Protein AF-A0A9P1GHU5-F1 (afdb_monomer_lite)

Organism: NCBI:txid2562237

Structure (mmCIF, N/CA/C/O backbone):
data_AF-A0A9P1GHU5-F1
#
_entry.id   AF-A0A9P1GHU5-F1
#
loop_
_atom_site.group_PDB
_atom_site.id
_atom_site.type_symbol
_atom_site.label_atom_id
_atom_site.label_alt_id
_atom_site.label_comp_id
_atom_site.label_asym_id
_atom_site.label_entity_id
_atom_site.label_seq_id
_atom_site.pdbx_PDB_ins_code
_atom_site.Cartn_x
_atom_site.Cartn_y
_atom_site.Cartn_z
_atom_site.occupancy
_atom_site.B_iso_or_equiv
_atom_site.auth_seq_id
_atom_site.auth_comp_id
_atom_site.auth_asym_id
_atom_site.auth_atom_id
_atom_site.pdbx_PDB_model_num
ATOM 1 N N . MET A 1 1 ? -3.043 45.703 17.732 1.00 41.97 1 MET A N 1
ATOM 2 C CA . MET A 1 1 ? -4.390 45.147 17.517 1.00 41.97 1 MET A CA 1
ATOM 3 C C . MET A 1 1 ? -4.655 45.305 16.029 1.00 41.97 1 MET A C 1
ATOM 5 O O . MET A 1 1 ? -4.744 46.439 15.593 1.00 41.97 1 MET A O 1
ATOM 9 N N . ASP A 1 2 ? -4.578 44.309 15.157 1.00 45.44 2 ASP A N 1
ATOM 10 C CA . ASP A 1 2 ? -4.531 42.863 15.334 1.00 45.44 2 ASP A CA 1
ATOM 11 C C . ASP A 1 2 ? -3.674 42.227 14.237 1.00 45.44 2 ASP A C 1
ATOM 13 O O . ASP A 1 2 ? -3.584 42.717 13.112 1.00 45.44 2 ASP A O 1
ATOM 17 N N . ALA A 1 3 ? -3.013 41.142 14.630 1.00 45.62 3 ALA A N 1
ATOM 18 C CA . ALA A 1 3 ? -2.401 40.171 13.745 1.00 45.62 3 ALA A CA 1
ATOM 19 C C . ALA A 1 3 ? -3.488 39.316 13.078 1.00 45.62 3 ALA A C 1
ATOM 21 O O . ALA A 1 3 ? -4.583 39.207 13.620 1.00 45.62 3 ALA A O 1
ATOM 22 N N . LEU A 1 4 ? -3.134 38.705 11.942 1.00 50.94 4 LEU A N 1
ATOM 23 C CA . LEU A 1 4 ? -3.521 37.378 11.423 1.00 50.94 4 LEU A CA 1
ATOM 24 C C . LEU A 1 4 ? -3.158 37.389 9.922 1.00 50.94 4 LEU A C 1
ATOM 26 O O . LEU A 1 4 ? -3.897 37.891 9.085 1.00 50.94 4 LEU A O 1
ATOM 30 N N . ASN A 1 5 ? -1.909 37.077 9.566 1.00 48.19 5 ASN A N 1
ATOM 31 C CA . ASN A 1 5 ? -1.506 35.732 9.133 1.00 48.19 5 ASN A CA 1
ATOM 32 C C . ASN A 1 5 ? -2.556 35.040 8.251 1.00 48.19 5 ASN A C 1
ATOM 34 O O . ASN A 1 5 ? -3.354 34.245 8.734 1.00 48.19 5 ASN A O 1
ATOM 38 N N . SER A 1 6 ? -2.486 35.285 6.944 1.00 44.31 6 SER A N 1
ATOM 39 C CA . SER A 1 6 ? -2.943 34.323 5.939 1.00 44.31 6 SER A CA 1
ATOM 40 C C . SER A 1 6 ? -1.712 33.860 5.174 1.00 44.31 6 SER A C 1
ATOM 42 O O . SER A 1 6 ? -1.294 34.455 4.186 1.00 44.31 6 SER A O 1
ATOM 44 N N . SER A 1 7 ? -1.068 32.840 5.742 1.00 43.88 7 SER A N 1
ATOM 45 C CA . SER A 1 7 ? -0.020 32.063 5.092 1.00 43.88 7 SER A CA 1
ATOM 46 C C . SER A 1 7 ? -0.691 31.227 4.008 1.00 43.88 7 SER A C 1
ATOM 48 O O . SER A 1 7 ? -1.096 30.087 4.219 1.00 43.88 7 SER A O 1
ATOM 50 N N . GLU A 1 8 ? -0.874 31.851 2.852 1.00 43.91 8 GLU A N 1
ATOM 51 C CA . GLU A 1 8 ? -1.219 31.190 1.605 1.00 43.91 8 GLU A CA 1
ATOM 52 C C . GLU A 1 8 ? 0.058 30.496 1.102 1.00 43.91 8 GLU A C 1
ATOM 54 O O . GLU A 1 8 ? 0.765 30.977 0.220 1.00 43.91 8 GLU A O 1
ATOM 59 N N . MET A 1 9 ? 0.424 29.383 1.755 1.00 38.22 9 MET A N 1
ATOM 60 C CA . MET A 1 9 ? 1.384 28.439 1.191 1.00 38.22 9 MET A CA 1
ATOM 61 C C . MET A 1 9 ? 0.715 27.768 -0.002 1.00 38.22 9 MET A C 1
ATOM 63 O O . MET A 1 9 ? 0.053 26.736 0.116 1.00 38.22 9 MET A O 1
ATOM 67 N N . LEU A 1 10 ? 0.895 28.406 -1.153 1.00 39.47 10 LEU A N 1
ATOM 68 C CA . LEU A 1 10 ? 0.790 27.797 -2.463 1.00 39.47 10 LEU A CA 1
ATOM 69 C C . LEU A 1 10 ? 1.628 26.513 -2.454 1.00 39.47 10 LEU A C 1
ATOM 71 O O . LEU A 1 10 ? 2.855 26.540 -2.527 1.00 39.47 10 LEU A O 1
ATOM 75 N N . LEU A 1 11 ? 0.937 25.381 -2.336 1.00 37.31 11 LEU A N 1
ATOM 76 C CA . LEU A 1 11 ? 1.410 24.093 -2.819 1.00 37.31 11 LEU A CA 1
ATOM 77 C C . LEU A 1 11 ? 1.584 24.240 -4.331 1.00 37.31 11 LEU A C 1
ATOM 79 O O . LEU A 1 11 ? 0.678 23.933 -5.104 1.00 37.31 11 LEU A O 1
ATOM 83 N N . GLU A 1 12 ? 2.736 24.769 -4.743 1.00 36.97 12 GLU A N 1
ATOM 84 C CA . GLU A 1 12 ? 3.211 24.643 -6.110 1.00 36.97 12 GLU A CA 1
ATOM 85 C C . GLU A 1 12 ? 3.313 23.151 -6.413 1.00 36.97 12 GLU A C 1
ATOM 87 O O . GLU A 1 12 ? 4.182 22.413 -5.949 1.00 36.97 12 GLU A O 1
ATOM 92 N N . SER A 1 13 ? 2.303 22.719 -7.152 1.00 38.66 13 SER A N 1
ATOM 93 C CA . SER A 1 13 ? 2.167 21.461 -7.853 1.00 38.66 13 SER A CA 1
ATOM 94 C C . SER A 1 13 ? 3.508 20.994 -8.418 1.00 38.66 13 SER A C 1
ATOM 96 O O . SER A 1 13 ? 4.012 21.540 -9.397 1.00 38.66 13 SER A O 1
ATOM 98 N N . LEU A 1 14 ? 4.044 19.936 -7.809 1.00 34.22 14 LEU A N 1
ATOM 99 C CA . LEU A 1 14 ? 5.103 19.092 -8.350 1.00 34.22 14 LEU A CA 1
ATOM 100 C C . LEU A 1 14 ? 4.647 18.511 -9.698 1.00 34.22 14 LEU A C 1
ATOM 102 O O . LEU A 1 14 ? 4.031 17.449 -9.762 1.00 34.22 14 LEU A O 1
ATOM 106 N N . GLN A 1 15 ? 4.953 19.211 -10.788 1.00 45.09 15 GLN A N 1
ATOM 107 C CA . GLN A 1 15 ? 5.063 18.607 -12.110 1.00 45.09 15 GLN A CA 1
ATOM 108 C C . GLN A 1 15 ? 6.489 18.094 -12.276 1.00 45.09 15 GLN A C 1
ATOM 110 O O . GLN A 1 15 ? 7.407 18.849 -12.586 1.00 45.09 15 GLN A O 1
ATOM 115 N N . VAL A 1 16 ? 6.663 16.788 -12.089 1.00 34.38 16 VAL A N 1
ATOM 116 C CA . VAL A 1 16 ? 7.840 16.065 -12.572 1.00 34.38 16 VAL A CA 1
ATOM 117 C C . VAL A 1 16 ? 7.336 14.848 -13.338 1.00 34.38 16 VAL A C 1
ATOM 119 O O . VAL A 1 16 ? 6.893 13.864 -12.752 1.00 34.38 16 VAL A O 1
ATOM 122 N N . HIS A 1 17 ? 7.367 14.949 -14.668 1.00 40.41 17 HIS A N 1
ATOM 123 C CA . HIS A 1 17 ? 7.190 13.825 -15.580 1.00 40.41 17 HIS A CA 1
ATOM 124 C C . HIS A 1 17 ? 8.473 12.998 -15.604 1.00 40.41 17 HIS A C 1
ATOM 126 O O . HIS A 1 17 ? 9.364 13.230 -16.415 1.00 40.41 17 HIS A O 1
ATOM 132 N N . HIS A 1 18 ? 8.537 12.023 -14.714 1.00 36.25 18 HIS A N 1
ATOM 133 C CA . HIS A 1 18 ? 9.430 10.882 -14.805 1.00 36.25 18 HIS A CA 1
ATOM 134 C C . HIS A 1 18 ? 8.675 9.706 -14.189 1.00 36.25 18 HIS A C 1
ATOM 136 O O . HIS A 1 18 ? 8.103 9.863 -13.109 1.00 36.25 18 HIS A O 1
ATOM 142 N N . ASP A 1 19 ? 8.661 8.558 -14.870 1.00 39.12 19 ASP A N 1
ATOM 143 C CA . ASP A 1 19 ? 8.146 7.278 -14.362 1.00 39.12 19 ASP A CA 1
ATOM 144 C C . ASP A 1 19 ? 9.034 6.783 -13.208 1.00 39.12 19 ASP A C 1
ATOM 146 O O . ASP A 1 19 ? 9.771 5.802 -13.291 1.00 39.12 19 ASP A O 1
ATOM 150 N N . HIS A 1 20 ? 9.032 7.544 -12.119 1.00 33.75 20 HIS A N 1
ATOM 151 C CA . HIS A 1 20 ? 9.719 7.222 -10.894 1.00 33.75 20 HIS A CA 1
ATOM 152 C C . HIS A 1 20 ? 8.883 6.188 -10.158 1.00 33.75 20 HIS A C 1
ATOM 154 O O . HIS A 1 20 ? 7.755 6.454 -9.743 1.00 33.75 20 HIS A O 1
ATOM 160 N N . VAL A 1 21 ? 9.476 5.014 -9.965 1.00 40.59 21 VAL A N 1
ATOM 161 C CA . VAL A 1 21 ? 9.039 4.038 -8.972 1.00 40.59 21 VAL A CA 1
ATOM 162 C C . VAL A 1 21 ? 8.853 4.781 -7.648 1.00 40.59 21 VAL A C 1
ATOM 164 O O . VAL A 1 21 ? 9.822 5.194 -7.008 1.00 40.59 21 VAL A O 1
ATOM 167 N N . ILE A 1 22 ? 7.599 5.000 -7.244 1.00 39.91 22 ILE A N 1
ATOM 168 C CA . ILE A 1 22 ? 7.284 5.539 -5.924 1.00 39.91 22 ILE A CA 1
ATOM 169 C C . ILE A 1 22 ? 7.581 4.412 -4.940 1.00 39.91 22 ILE A C 1
ATOM 171 O O . ILE A 1 22 ? 6.750 3.540 -4.688 1.00 39.91 22 ILE A O 1
ATOM 175 N N . VAL A 1 23 ? 8.795 4.413 -4.392 1.00 50.47 23 VAL A N 1
ATOM 176 C CA . VAL A 1 23 ? 9.120 3.581 -3.238 1.00 50.47 23 VAL A CA 1
ATOM 177 C C . VAL A 1 23 ? 8.301 4.129 -2.076 1.00 50.47 23 VAL A C 1
ATOM 179 O O . VAL A 1 23 ? 8.615 5.178 -1.512 1.00 50.47 23 VAL A O 1
ATOM 182 N N . VAL A 1 24 ? 7.210 3.443 -1.746 1.00 54.22 24 VAL A N 1
ATOM 183 C CA . VAL A 1 24 ? 6.368 3.783 -0.599 1.00 54.22 24 VAL A CA 1
ATOM 184 C C . VAL A 1 24 ? 7.187 3.537 0.671 1.00 54.22 24 VAL A C 1
ATOM 186 O O . VAL A 1 24 ? 7.272 2.421 1.169 1.00 54.22 24 VAL A O 1
ATOM 189 N N . THR A 1 25 ? 7.840 4.579 1.183 1.00 66.69 25 THR A N 1
ATOM 190 C CA . THR A 1 25 ? 8.601 4.529 2.444 1.00 66.69 25 THR A CA 1
ATOM 191 C C . THR A 1 25 ? 7.715 4.748 3.671 1.00 66.69 25 THR A C 1
ATOM 193 O O . THR A 1 25 ? 8.141 4.503 4.801 1.00 66.69 25 THR A O 1
ATOM 196 N N . ASP A 1 26 ? 6.470 5.188 3.474 1.00 83.94 26 ASP A N 1
ATOM 197 C CA . ASP A 1 26 ? 5.523 5.425 4.558 1.00 83.94 26 ASP A CA 1
ATOM 198 C C . ASP A 1 26 ? 4.978 4.100 5.125 1.00 83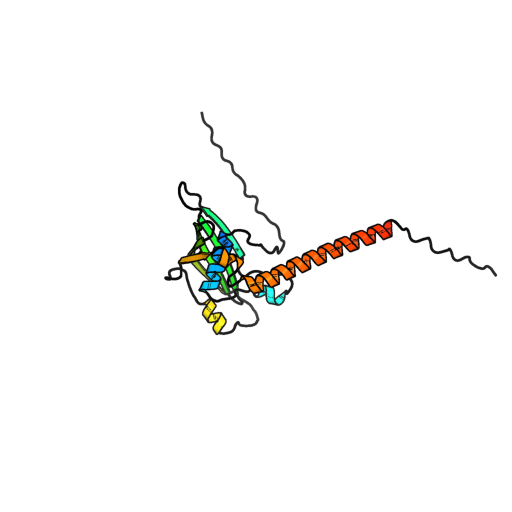.94 26 ASP A C 1
ATOM 200 O O . ASP A 1 26 ? 4.380 3.283 4.420 1.00 83.94 26 ASP A O 1
ATOM 204 N N . ARG A 1 27 ? 5.175 3.886 6.434 1.00 88.69 27 ARG A N 1
ATOM 205 C CA . ARG A 1 27 ? 4.799 2.637 7.120 1.00 88.69 27 ARG A CA 1
ATOM 206 C C . ARG A 1 27 ? 3.288 2.397 7.141 1.00 88.69 27 ARG A C 1
ATOM 208 O O . ARG A 1 27 ? 2.880 1.239 7.123 1.00 88.69 27 ARG A O 1
ATOM 215 N N . HIS A 1 28 ? 2.466 3.450 7.155 1.00 91.06 28 HIS A N 1
ATOM 216 C CA . HIS A 1 28 ? 1.009 3.301 7.136 1.00 91.06 28 HIS A CA 1
ATOM 217 C C . HIS A 1 28 ? 0.549 2.819 5.761 1.00 91.06 28 HIS A C 1
ATOM 219 O O . HIS A 1 28 ? -0.277 1.911 5.667 1.00 91.06 28 HIS A O 1
ATOM 225 N N . ALA A 1 29 ? 1.124 3.381 4.695 1.00 90.69 29 ALA A N 1
ATOM 226 C CA . ALA A 1 29 ? 0.837 2.950 3.333 1.00 90.69 29 ALA A CA 1
ATOM 227 C C . ALA A 1 29 ? 1.282 1.507 3.073 1.00 90.69 29 ALA A C 1
ATOM 229 O O . ALA A 1 29 ? 0.502 0.731 2.524 1.00 90.69 29 ALA A O 1
ATOM 230 N N . LEU A 1 30 ? 2.461 1.111 3.559 1.00 89.25 30 LEU A N 1
ATOM 231 C CA . LEU A 1 30 ? 2.906 -0.283 3.494 1.00 89.25 30 LEU A CA 1
ATOM 232 C C . LEU A 1 30 ? 1.991 -1.235 4.281 1.00 89.25 30 LEU A C 1
ATOM 234 O O . LEU A 1 30 ? 1.683 -2.324 3.801 1.00 89.25 30 LEU A O 1
ATOM 238 N N . ALA A 1 31 ? 1.514 -0.831 5.463 1.00 91.94 31 ALA A N 1
ATOM 239 C CA . ALA A 1 31 ? 0.576 -1.633 6.246 1.00 91.94 31 ALA A CA 1
ATOM 240 C C . ALA A 1 31 ? -0.767 -1.823 5.522 1.00 91.94 31 ALA A C 1
ATOM 242 O O . ALA A 1 31 ? -1.275 -2.942 5.459 1.00 91.94 31 ALA A O 1
ATOM 243 N N . ALA A 1 32 ? -1.333 -0.751 4.956 1.00 93.50 32 ALA A N 1
ATOM 244 C CA . ALA A 1 32 ? -2.573 -0.819 4.181 1.00 93.50 32 ALA A CA 1
ATOM 245 C C . ALA A 1 32 ? -2.434 -1.708 2.941 1.00 93.50 32 ALA A C 1
ATOM 247 O 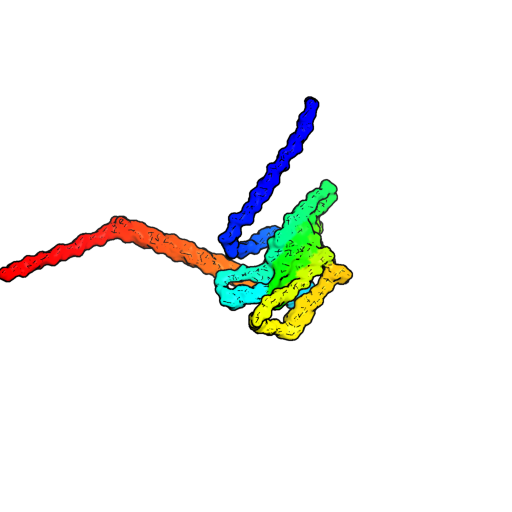O . ALA A 1 32 ? -3.325 -2.498 2.631 1.00 93.50 32 ALA A O 1
ATOM 248 N N .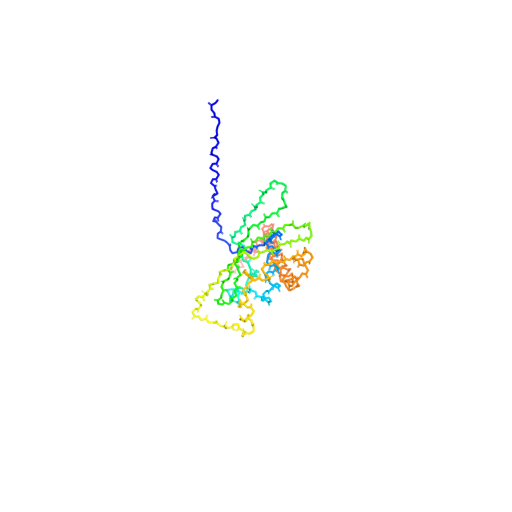 HIS A 1 33 ? -1.297 -1.593 2.261 1.00 89.69 33 HIS A N 1
ATOM 249 C CA . HIS A 1 33 ? -0.968 -2.375 1.079 1.00 89.69 33 HIS A CA 1
ATOM 250 C C . HIS A 1 33 ? -0.873 -3.876 1.396 1.00 89.69 33 HIS A C 1
ATOM 252 O O . HIS A 1 33 ? -1.629 -4.670 0.835 1.00 89.69 33 HIS A O 1
ATOM 258 N N . GLU A 1 34 ? -0.063 -4.260 2.386 1.00 88.81 34 GLU A N 1
ATOM 259 C CA . GLU A 1 34 ? 0.060 -5.653 2.844 1.00 88.81 34 GLU A CA 1
ATOM 260 C C . GLU A 1 34 ? -1.287 -6.214 3.332 1.00 88.81 34 GLU A C 1
ATOM 262 O O . GLU A 1 34 ? -1.640 -7.359 3.032 1.00 88.81 34 GLU A O 1
ATOM 267 N N . TYR A 1 35 ? -2.082 -5.405 4.045 1.00 92.56 35 TYR A N 1
ATOM 268 C CA . TYR A 1 35 ? -3.422 -5.802 4.477 1.00 92.56 35 TYR A CA 1
ATOM 269 C C . TYR A 1 35 ? -4.316 -6.178 3.293 1.00 92.56 35 TYR A C 1
ATOM 271 O O . TYR A 1 35 ? -4.951 -7.237 3.299 1.00 92.56 35 TYR A O 1
ATOM 279 N N . TRP A 1 36 ? -4.360 -5.314 2.277 1.00 91.00 36 TRP A N 1
ATOM 280 C CA . TRP A 1 36 ? -5.190 -5.503 1.094 1.00 91.00 36 TRP A CA 1
ATOM 281 C C . TRP A 1 36 ? -4.840 -6.796 0.356 1.00 91.00 36 TRP A C 1
ATOM 283 O O . TRP A 1 36 ? -5.725 -7.599 0.047 1.00 91.00 36 TRP A O 1
ATOM 293 N N . HIS A 1 37 ? -3.550 -7.047 0.142 1.00 86.44 37 HIS A N 1
ATOM 294 C CA . HIS A 1 37 ? -3.084 -8.266 -0.514 1.00 86.44 37 HIS A CA 1
ATOM 295 C C . HIS A 1 37 ? -3.425 -9.523 0.271 1.00 86.44 37 HIS A C 1
ATOM 297 O O . HIS A 1 37 ? -3.984 -10.465 -0.289 1.00 86.44 37 HIS A O 1
ATOM 303 N N . ARG A 1 38 ? -3.181 -9.517 1.584 1.00 87.31 38 ARG A N 1
ATOM 304 C CA . ARG A 1 38 ? -3.517 -10.653 2.447 1.00 87.31 38 ARG A CA 1
ATOM 305 C C . ARG A 1 38 ? -5.002 -10.997 2.403 1.00 87.31 38 ARG A C 1
ATOM 307 O O . ARG A 1 38 ? -5.362 -12.165 2.500 1.00 87.31 38 ARG A O 1
ATOM 314 N N . LYS A 1 39 ? -5.870 -9.988 2.313 1.00 89.88 39 LYS A N 1
ATOM 315 C CA . LYS A 1 39 ? -7.325 -10.180 2.342 1.00 89.88 39 LYS A CA 1
ATOM 316 C C . LYS A 1 39 ? -7.932 -10.532 0.993 1.00 89.88 39 LYS A C 1
ATOM 318 O O . LYS A 1 39 ? -8.913 -11.266 0.971 1.00 89.88 39 LYS A O 1
ATOM 323 N N . THR A 1 40 ? -7.367 -10.030 -0.097 1.00 85.44 40 THR A N 1
ATOM 324 C CA . THR A 1 40 ? -7.862 -10.320 -1.450 1.00 85.44 40 THR A CA 1
ATOM 325 C C . THR A 1 40 ? -7.180 -11.525 -2.087 1.00 85.44 40 THR A C 1
ATOM 327 O O . THR A 1 40 ? -7.624 -11.969 -3.138 1.00 85.44 40 THR A O 1
ATOM 330 N N . GLY A 1 41 ? -6.089 -12.040 -1.502 1.00 74.56 41 GLY A N 1
ATOM 331 C CA . GLY A 1 41 ? -5.318 -13.162 -2.053 1.00 74.56 41 GLY A CA 1
ATOM 332 C C . GLY A 1 41 ? -4.750 -12.894 -3.452 1.00 74.56 41 GLY A C 1
ATOM 333 O O . GLY A 1 41 ? -4.284 -13.814 -4.113 1.00 74.56 41 GLY A O 1
ATOM 334 N N . SER A 1 42 ? -4.824 -11.648 -3.923 1.00 67.06 42 SER A N 1
ATOM 335 C CA . SER A 1 42 ? -4.576 -11.278 -5.312 1.00 67.06 42 SER A CA 1
ATOM 336 C C . SER A 1 42 ? -3.223 -10.598 -5.445 1.00 67.06 42 SER A C 1
ATOM 338 O O . SER A 1 42 ? -2.876 -9.723 -4.644 1.00 67.06 42 SER A O 1
ATOM 340 N N . CYS A 1 43 ? -2.481 -10.948 -6.493 1.00 63.59 43 CYS A N 1
ATOM 341 C CA . CYS A 1 43 ? -1.350 -10.155 -6.952 1.00 63.59 43 CYS A CA 1
ATOM 342 C C . CYS A 1 43 ? -1.877 -9.106 -7.939 1.00 63.59 43 CYS A C 1
ATOM 344 O O . CYS A 1 43 ? -2.347 -9.439 -9.022 1.00 63.59 43 CYS A O 1
ATOM 346 N N . TRP A 1 44 ? -1.870 -7.837 -7.541 1.00 62.25 44 TRP A N 1
ATOM 347 C CA . TRP A 1 44 ? -2.404 -6.743 -8.356 1.00 62.25 44 TRP A CA 1
ATOM 348 C C . TRP A 1 44 ? -1.290 -6.194 -9.264 1.00 62.25 44 TRP A C 1
ATOM 350 O O . TRP A 1 44 ? -0.724 -5.148 -8.995 1.00 62.25 44 TRP A O 1
ATOM 360 N N . ILE A 1 45 ? -0.880 -6.939 -10.287 1.00 59.91 45 ILE A N 1
ATOM 361 C CA . ILE A 1 45 ? 0.205 -6.510 -11.188 1.00 59.91 45 ILE A CA 1
ATOM 362 C C . ILE A 1 45 ? -0.376 -5.600 -12.279 1.00 59.91 45 ILE A C 1
ATOM 364 O O . ILE A 1 45 ? -1.331 -5.982 -12.959 1.00 59.91 45 ILE A O 1
ATOM 368 N N . ASP A 1 46 ? 0.192 -4.403 -12.469 1.00 53.97 46 ASP A N 1
ATOM 369 C CA . ASP A 1 46 ? -0.233 -3.520 -13.560 1.00 53.97 46 ASP A CA 1
ATOM 370 C C . ASP A 1 46 ? 0.112 -4.161 -14.915 1.00 53.97 46 ASP A C 1
ATOM 372 O O . ASP A 1 46 ? 1.273 -4.427 -15.197 1.00 53.97 46 ASP A O 1
ATOM 376 N N . ALA A 1 47 ? -0.874 -4.402 -15.782 1.00 50.09 47 ALA A N 1
ATOM 377 C CA . ALA A 1 47 ? -0.639 -5.029 -17.084 1.00 50.09 47 ALA A CA 1
ATOM 378 C C . ALA A 1 47 ? 0.223 -4.188 -18.040 1.00 50.09 47 ALA A C 1
ATOM 380 O O . ALA A 1 47 ? 0.931 -4.763 -18.863 1.00 50.09 47 ALA A O 1
ATOM 381 N N . VAL A 1 48 ? 0.247 -2.855 -17.893 1.00 51.88 48 VAL A N 1
ATOM 382 C CA . VAL A 1 48 ? 1.129 -1.971 -18.690 1.00 51.88 48 VAL A CA 1
ATOM 383 C C . VAL A 1 48 ? 2.611 -2.289 -18.432 1.00 51.88 48 VAL A C 1
ATOM 385 O O . VAL A 1 48 ? 3.478 -2.020 -19.263 1.00 51.88 48 VAL A O 1
ATOM 388 N N . TRP A 1 49 ? 2.914 -2.927 -17.299 1.00 57.22 49 TRP A N 1
ATOM 389 C CA . TRP A 1 49 ? 4.243 -3.439 -16.996 1.00 57.22 49 TRP A CA 1
ATOM 390 C C . TRP A 1 49 ? 4.631 -4.658 -17.839 1.00 57.22 49 TRP A C 1
ATOM 392 O O . TRP A 1 49 ? 5.766 -4.734 -18.313 1.00 57.22 49 TRP A O 1
ATOM 402 N N . ILE A 1 50 ? 3.697 -5.595 -18.047 1.00 50.22 50 ILE A N 1
ATOM 403 C CA . ILE A 1 50 ? 3.959 -6.858 -18.758 1.00 50.22 50 ILE A CA 1
ATOM 404 C C . ILE A 1 50 ? 4.473 -6.571 -20.175 1.00 50.22 50 ILE A C 1
ATOM 406 O O . ILE A 1 50 ? 5.355 -7.274 -20.667 1.00 50.22 50 ILE A O 1
ATOM 410 N N . SER A 1 51 ? 3.987 -5.494 -20.798 1.00 50.38 51 SER A N 1
ATOM 411 C CA . SER A 1 51 ? 4.418 -5.062 -22.127 1.00 50.38 51 SER A CA 1
ATOM 412 C C . SER A 1 51 ? 5.774 -4.345 -22.162 1.00 50.38 51 SER A C 1
ATOM 414 O O . SER A 1 51 ? 6.440 -4.411 -23.191 1.00 50.38 51 SER A O 1
ATOM 416 N N . ASN A 1 52 ? 6.210 -3.684 -21.078 1.00 55.00 52 ASN A N 1
ATOM 417 C CA . ASN A 1 52 ? 7.398 -2.814 -21.098 1.00 55.00 52 ASN A CA 1
ATOM 418 C C . ASN A 1 52 ? 8.649 -3.375 -20.399 1.00 55.00 52 ASN A C 1
ATOM 420 O O . ASN A 1 52 ? 9.706 -2.795 -20.597 1.00 55.00 52 ASN A O 1
ATOM 424 N N . GLN A 1 53 ? 8.570 -4.464 -19.618 1.00 55.50 53 GLN A N 1
ATOM 425 C CA . GLN A 1 53 ? 9.683 -5.217 -18.975 1.00 55.50 53 GLN A CA 1
ATOM 426 C C . GLN A 1 53 ? 10.778 -4.434 -18.196 1.00 55.50 53 GLN A C 1
ATOM 428 O O . GLN A 1 53 ? 11.639 -5.065 -17.583 1.00 55.50 53 GLN A O 1
ATOM 433 N N . GLU A 1 54 ? 10.772 -3.100 -18.161 1.00 47.06 54 GLU A N 1
ATOM 434 C CA . GLU A 1 54 ? 11.906 -2.285 -17.692 1.00 47.06 54 GLU A CA 1
ATOM 435 C C . GLU A 1 54 ? 11.741 -1.693 -16.280 1.00 47.06 54 GLU A C 1
ATOM 437 O O . GLU A 1 54 ? 12.713 -1.167 -15.737 1.00 47.06 54 GLU A O 1
ATOM 442 N N . SER A 1 55 ? 10.567 -1.783 -15.643 1.00 47.31 55 SER A N 1
ATOM 443 C CA . SER A 1 55 ? 10.347 -1.155 -14.325 1.00 47.31 55 SER A CA 1
ATOM 444 C C . SER A 1 55 ? 9.325 -1.877 -13.447 1.00 47.31 55 SER A C 1
ATOM 446 O O . SER A 1 55 ? 8.133 -1.808 -13.705 1.00 47.31 55 SER A O 1
ATOM 448 N N . TYR A 1 56 ? 9.735 -2.548 -12.368 1.00 48.09 56 TYR A N 1
ATOM 449 C CA . TYR A 1 56 ? 8.795 -3.167 -11.427 1.00 48.09 56 TYR A CA 1
ATOM 450 C C . TYR A 1 56 ? 7.872 -2.117 -10.793 1.00 48.09 56 TYR A C 1
ATOM 452 O O . TYR A 1 56 ? 8.265 -1.316 -9.945 1.00 48.09 56 TYR A O 1
ATOM 460 N N . SER A 1 57 ? 6.598 -2.164 -11.173 1.00 51.59 57 SER A N 1
ATOM 461 C CA . SER A 1 57 ? 5.535 -1.399 -10.532 1.00 51.59 57 SER A CA 1
ATOM 462 C C . SER A 1 57 ? 4.893 -2.279 -9.466 1.00 51.59 57 SER A C 1
ATOM 464 O O . SER A 1 57 ? 4.100 -3.177 -9.756 1.00 51.59 57 SER A O 1
ATOM 466 N N . CYS A 1 58 ? 5.275 -2.061 -8.209 1.00 53.97 58 CYS A N 1
ATOM 467 C CA . CYS A 1 58 ? 4.541 -2.610 -7.081 1.00 53.97 58 CYS A CA 1
ATOM 468 C C . CYS A 1 58 ? 3.067 -2.187 -7.195 1.00 53.97 58 CYS A C 1
ATOM 470 O O . CYS A 1 58 ? 2.750 -1.018 -7.393 1.00 53.97 58 CYS A O 1
ATOM 472 N N . SER A 1 59 ? 2.200 -3.173 -7.033 1.00 69.12 59 SER A N 1
ATOM 473 C CA . SER A 1 59 ? 0.751 -3.268 -7.234 1.00 69.12 59 SER A CA 1
ATOM 474 C C . SER A 1 59 ? -0.197 -2.217 -6.641 1.00 69.12 59 SER A C 1
ATOM 476 O O . SER A 1 59 ? -1.402 -2.450 -6.544 1.00 69.12 59 SER A O 1
ATOM 478 N N . GLY A 1 60 ? 0.311 -1.095 -6.159 1.00 74.69 60 GLY A N 1
ATOM 479 C CA . GLY A 1 60 ? -0.477 -0.078 -5.496 1.00 74.69 60 GLY A CA 1
ATOM 480 C C . GLY A 1 60 ? 0.204 1.270 -5.616 1.00 74.69 60 GLY A C 1
ATOM 481 O O . GLY A 1 60 ? 1.247 1.492 -5.008 1.00 74.69 60 GLY A O 1
ATOM 482 N N . THR A 1 61 ? -0.399 2.198 -6.350 1.00 82.94 61 THR A N 1
ATOM 483 C CA . THR A 1 61 ? 0.073 3.584 -6.384 1.00 82.94 61 THR A CA 1
ATOM 484 C C . THR A 1 61 ? -0.601 4.363 -5.265 1.00 82.94 61 THR A C 1
ATOM 486 O O . THR A 1 61 ? -1.830 4.473 -5.235 1.00 82.94 61 THR A O 1
ATOM 489 N N . LEU A 1 62 ? 0.1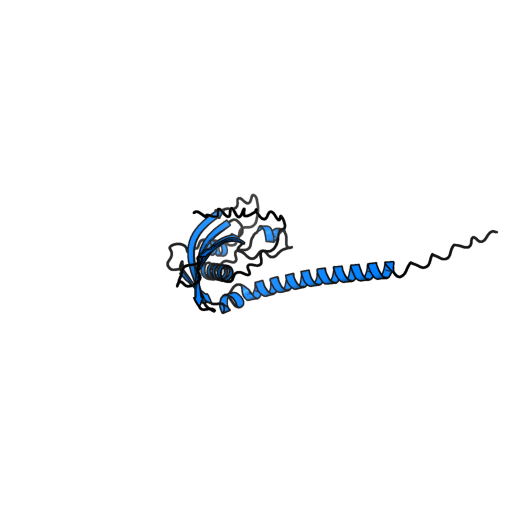88 4.920 -4.344 1.00 86.25 62 LEU A N 1
ATOM 490 C CA . LEU A 1 62 ? -0.317 5.854 -3.341 1.00 86.25 62 LEU A CA 1
ATOM 491 C C . LEU A 1 62 ? -0.736 7.156 -4.040 1.00 86.25 62 LEU A C 1
ATOM 493 O O . LEU A 1 62 ? 0.101 7.886 -4.560 1.00 86.25 62 LEU A O 1
ATOM 497 N N . VAL A 1 63 ? -2.038 7.429 -4.059 1.00 88.56 63 VAL A N 1
ATOM 498 C CA . VAL A 1 63 ? -2.636 8.603 -4.713 1.00 88.56 63 VAL A CA 1
ATOM 499 C C . VAL A 1 63 ? -2.749 9.775 -3.749 1.00 88.56 63 VAL A C 1
ATOM 501 O O . VAL A 1 63 ? -2.546 10.920 -4.136 1.00 88.56 63 VAL A O 1
ATOM 504 N N . ALA A 1 64 ? -3.116 9.496 -2.499 1.00 88.88 64 ALA A N 1
ATOM 505 C CA . ALA A 1 64 ? -3.285 10.516 -1.476 1.00 88.88 64 ALA A CA 1
ATOM 506 C C . ALA A 1 64 ? -2.916 9.969 -0.097 1.00 88.88 64 ALA A C 1
ATOM 508 O O . ALA A 1 64 ? -3.183 8.808 0.220 1.00 88.88 64 ALA A O 1
ATOM 509 N N . LEU A 1 65 ? -2.336 10.840 0.722 1.00 92.75 65 LEU A N 1
ATOM 510 C CA . LEU A 1 65 ? -1.978 10.598 2.114 1.00 92.75 65 LEU A CA 1
ATOM 511 C C . LEU A 1 65 ? -2.353 11.846 2.910 1.00 92.75 65 LEU A C 1
ATOM 513 O O . LEU A 1 65 ? -1.831 12.928 2.655 1.00 92.75 65 LEU A O 1
ATOM 517 N N . GLN A 1 66 ? -3.237 11.683 3.887 1.00 95.50 66 GLN A N 1
ATOM 518 C CA . GLN A 1 66 ? -3.587 12.715 4.851 1.00 95.50 66 GLN A CA 1
ATOM 519 C C . GLN A 1 66 ? -3.284 12.200 6.254 1.00 95.50 66 GLN A C 1
ATOM 521 O O . GLN A 1 66 ? -3.889 11.231 6.714 1.00 95.50 66 GLN A O 1
ATOM 526 N N . ARG A 1 67 ? -2.350 12.855 6.945 1.00 94.38 67 ARG A N 1
ATOM 527 C CA . ARG A 1 67 ? -2.063 12.569 8.353 1.00 94.38 67 ARG A CA 1
ATOM 528 C C . ARG A 1 67 ? -3.073 13.299 9.227 1.00 94.38 67 ARG A C 1
ATOM 530 O O . ARG A 1 67 ? -3.324 14.485 9.029 1.00 94.38 67 ARG A O 1
ATOM 537 N N . LEU A 1 68 ? -3.670 12.570 10.159 1.00 93.81 68 LEU A N 1
ATOM 538 C CA . LEU A 1 68 ? -4.651 13.089 11.097 1.00 93.81 68 LEU A CA 1
ATOM 539 C C . LEU A 1 68 ? -3.982 13.176 12.465 1.00 93.81 68 LEU A C 1
ATOM 541 O O . LEU A 1 68 ? -3.757 12.164 13.128 1.00 93.81 68 LEU A O 1
ATOM 545 N N . GLU A 1 69 ? -3.646 14.396 12.866 1.00 91.06 69 GLU A N 1
ATOM 546 C CA . GLU A 1 69 ? -3.095 14.685 14.185 1.00 91.06 69 GLU A CA 1
ATOM 547 C C . GLU A 1 69 ? -4.233 15.135 15.101 1.00 91.06 69 GLU A C 1
ATOM 549 O O . GLU A 1 69 ? -4.916 16.123 14.829 1.00 91.06 69 GLU A O 1
ATOM 554 N N .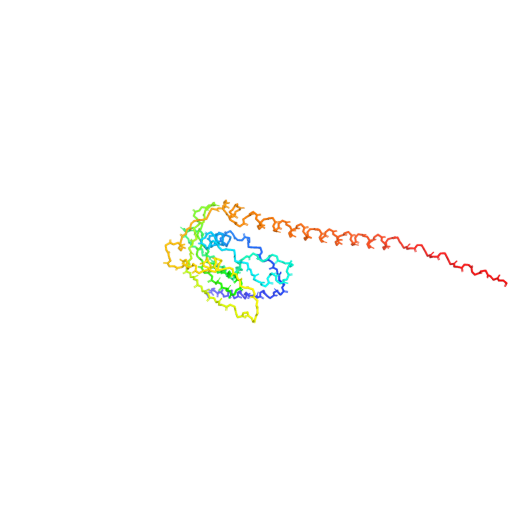 ALA A 1 70 ? -4.460 14.396 16.184 1.00 87.06 70 ALA A N 1
ATOM 555 C CA . ALA A 1 70 ? -5.408 14.776 17.221 1.00 87.06 70 ALA A CA 1
ATOM 556 C C . ALA A 1 70 ? -4.708 14.755 18.589 1.00 87.06 70 ALA A C 1
ATOM 558 O O . ALA A 1 70 ? -3.992 13.793 18.890 1.00 87.06 70 ALA A O 1
ATOM 559 N N . PRO A 1 71 ? -4.906 15.782 19.440 1.00 87.50 71 PRO A N 1
ATOM 560 C CA . PRO A 1 71 ? -4.324 15.806 20.777 1.00 87.50 71 PRO A CA 1
ATOM 561 C C . PRO A 1 71 ? -4.757 14.564 21.562 1.00 87.50 71 PRO A C 1
ATOM 563 O O . PRO A 1 71 ? -5.948 14.257 21.630 1.00 87.50 71 PRO A O 1
ATOM 566 N N . ASN A 1 72 ? -3.798 13.863 22.171 1.00 91.19 72 ASN A N 1
ATOM 567 C CA . ASN A 1 72 ? -4.018 12.650 22.973 1.00 91.19 72 ASN A CA 1
ATOM 568 C C . ASN A 1 72 ? -4.572 11.435 22.206 1.00 91.19 72 ASN A C 1
ATOM 570 O O . ASN A 1 72 ? -5.096 10.511 22.829 1.00 91.19 72 ASN A O 1
ATOM 574 N N . GLN A 1 73 ? -4.469 11.407 20.876 1.00 90.44 73 GLN A N 1
ATOM 575 C CA . GLN A 1 73 ? -4.817 10.229 20.082 1.00 90.44 73 GLN A CA 1
ATOM 576 C C . GLN A 1 73 ? -3.575 9.622 19.435 1.00 90.44 73 GLN A C 1
ATOM 578 O O . GLN A 1 73 ? -2.585 10.302 19.175 1.00 90.44 73 GLN A O 1
ATOM 583 N N . LEU A 1 74 ? -3.642 8.314 19.189 1.00 89.50 74 LEU A N 1
ATOM 584 C CA . LEU A 1 74 ? -2.616 7.610 18.430 1.00 89.50 74 LEU A CA 1
ATOM 585 C C . LEU A 1 74 ? -2.540 8.172 17.001 1.00 89.50 74 LEU A C 1
ATOM 587 O O . LEU A 1 74 ? -3.581 8.571 16.471 1.00 89.50 74 LEU A O 1
ATOM 591 N N . PRO A 1 75 ? -1.354 8.177 16.368 1.00 92.31 75 PRO A N 1
ATOM 592 C CA . PRO A 1 75 ? -1.205 8.604 14.983 1.00 92.31 75 PRO A CA 1
ATOM 593 C C . PRO A 1 75 ? -2.154 7.844 14.056 1.00 92.31 75 PRO A C 1
ATOM 595 O O . PRO A 1 75 ? -2.263 6.614 14.125 1.00 92.31 75 PRO A O 1
ATOM 598 N N . ARG A 1 76 ? -2.844 8.585 13.183 1.00 95.44 76 ARG A N 1
ATOM 599 C CA . ARG A 1 76 ? -3.708 8.018 12.145 1.00 95.44 76 ARG A CA 1
ATOM 600 C C . ARG A 1 76 ? -3.419 8.652 10.800 1.00 95.44 76 ARG A C 1
ATOM 602 O O . ARG A 1 76 ? -3.103 9.836 10.709 1.00 95.44 76 ARG A O 1
ATOM 609 N N . SER A 1 77 ? -3.567 7.864 9.747 1.00 96.31 77 SER A N 1
ATOM 610 C CA . SER A 1 77 ? -3.435 8.321 8.370 1.00 96.31 77 SER A CA 1
ATOM 611 C C . SER A 1 77 ? -4.614 7.834 7.547 1.00 96.31 77 SER A C 1
ATOM 613 O O . SER A 1 77 ? -4.935 6.645 7.551 1.00 96.31 77 SER A O 1
ATOM 615 N N . GLN A 1 78 ? -5.232 8.750 6.811 1.00 96.88 78 GLN A N 1
ATOM 616 C CA . GLN A 1 78 ? -6.169 8.414 5.755 1.00 96.88 78 GLN A CA 1
ATOM 617 C C . GLN A 1 78 ? -5.404 8.317 4.437 1.00 96.88 78 GLN A C 1
ATOM 619 O O . GLN A 1 78 ? -4.670 9.231 4.056 1.00 96.88 78 GLN A O 1
ATOM 624 N N . LEU A 1 79 ? -5.557 7.190 3.753 1.00 95.38 79 LEU A N 1
ATOM 625 C CA . LEU A 1 79 ? -4.795 6.856 2.556 1.00 95.38 79 LEU A CA 1
ATOM 626 C C . LEU A 1 79 ? -5.728 6.561 1.400 1.00 95.38 79 LEU A C 1
ATOM 628 O O . LEU A 1 79 ? -6.816 6.018 1.589 1.00 95.38 79 LEU A O 1
ATOM 632 N N . GLN A 1 80 ? -5.255 6.831 0.193 1.00 94.31 80 GLN A N 1
ATOM 633 C CA . GLN A 1 80 ? -5.893 6.365 -1.021 1.00 94.31 80 GLN A CA 1
ATOM 634 C C . GLN A 1 80 ? -4.869 5.669 -1.902 1.00 94.31 80 GLN A C 1
ATOM 636 O O . GLN A 1 80 ? -3.899 6.293 -2.328 1.00 94.31 80 GLN A O 1
ATOM 641 N N . ILE A 1 81 ? -5.091 4.387 -2.175 1.00 91.31 81 ILE A N 1
ATOM 642 C CA . ILE A 1 81 ? -4.199 3.562 -2.990 1.00 91.31 81 ILE A CA 1
ATOM 643 C C . ILE A 1 81 ? -4.988 3.041 -4.187 1.00 91.31 81 ILE A C 1
ATOM 645 O O . ILE A 1 81 ? -6.107 2.548 -4.038 1.00 91.31 81 ILE A O 1
ATOM 649 N N . ASN A 1 82 ? -4.410 3.170 -5.376 1.00 89.19 82 ASN A N 1
ATOM 650 C CA . ASN A 1 82 ? -4.925 2.552 -6.589 1.00 89.19 82 ASN A CA 1
ATOM 651 C C . ASN A 1 82 ? -4.205 1.227 -6.818 1.00 89.19 82 ASN A C 1
ATOM 653 O O . ASN A 1 82 ? -3.010 1.230 -7.093 1.00 89.19 82 ASN A O 1
ATOM 657 N N . PHE A 1 83 ? -4.941 0.125 -6.759 1.00 86.69 83 PHE A N 1
ATOM 658 C CA . PHE A 1 83 ? -4.477 -1.193 -7.172 1.00 86.69 83 PHE A CA 1
ATOM 659 C C . PHE A 1 83 ? -4.903 -1.435 -8.615 1.00 86.69 83 PHE A C 1
ATOM 661 O O . PHE A 1 83 ? -6.061 -1.205 -8.962 1.00 86.69 83 PHE A O 1
ATOM 668 N N . ALA A 1 84 ? -3.988 -1.877 -9.466 1.00 80.88 84 ALA A N 1
ATOM 669 C CA . ALA A 1 84 ? -4.277 -2.197 -10.858 1.00 80.88 84 ALA A CA 1
ATOM 670 C C . ALA A 1 84 ? -4.034 -3.686 -11.102 1.00 80.88 84 ALA A C 1
ATOM 672 O O . ALA A 1 84 ? -3.040 -4.225 -10.638 1.00 80.88 84 ALA A O 1
ATOM 673 N N . ALA A 1 85 ? -4.941 -4.344 -11.813 1.00 74.69 85 ALA A N 1
ATOM 674 C CA . ALA A 1 85 ? -4.784 -5.720 -12.270 1.00 74.69 85 ALA A CA 1
ATOM 675 C C . ALA A 1 85 ? -5.426 -5.839 -13.648 1.00 74.69 85 ALA A C 1
ATOM 677 O O . ALA A 1 85 ? -6.580 -5.453 -13.772 1.00 74.69 85 ALA A O 1
ATOM 678 N N . ALA A 1 86 ? -4.708 -6.356 -14.651 1.00 71.94 86 ALA A N 1
ATOM 679 C CA . ALA A 1 86 ? -5.226 -6.625 -16.001 1.00 71.94 86 ALA A CA 1
ATOM 680 C C . ALA A 1 86 ? -6.214 -5.561 -16.526 1.00 71.94 86 ALA A C 1
ATOM 682 O O . ALA A 1 86 ? -5.790 -4.478 -16.922 1.00 71.94 86 ALA A O 1
ATOM 683 N N . ASP A 1 87 ? -7.518 -5.842 -16.476 1.00 75.06 87 ASP A N 1
ATOM 684 C CA . ASP A 1 87 ? -8.621 -5.022 -16.980 1.00 75.06 87 ASP A CA 1
ATOM 685 C C . ASP A 1 87 ? -9.305 -4.151 -15.910 1.00 75.06 87 ASP A C 1
ATOM 687 O O . ASP A 1 87 ? -10.321 -3.516 -16.188 1.00 75.06 87 ASP A O 1
ATOM 691 N N . GLN A 1 88 ? -8.796 -4.098 -14.682 1.00 79.06 88 GLN A N 1
ATOM 692 C CA . GLN A 1 88 ? -9.450 -3.449 -13.552 1.00 79.06 88 GLN A CA 1
ATOM 693 C C . GLN A 1 88 ? -8.492 -2.561 -12.750 1.00 79.06 88 GLN A C 1
ATOM 695 O O . GLN A 1 88 ? -7.357 -2.908 -12.435 1.00 79.06 88 GLN A O 1
ATOM 700 N N . VAL A 1 89 ? -8.992 -1.396 -12.350 1.00 84.94 89 VAL A N 1
ATOM 701 C CA . VAL A 1 89 ? -8.373 -0.538 -11.338 1.00 84.94 89 VAL A CA 1
ATOM 702 C C . VAL A 1 89 ? -9.307 -0.450 -10.149 1.00 84.94 89 VAL A C 1
ATOM 704 O O . VAL A 1 89 ? -10.499 -0.165 -10.291 1.00 84.94 89 VAL A O 1
ATOM 707 N N . VAL A 1 90 ? -8.762 -0.672 -8.961 1.00 89.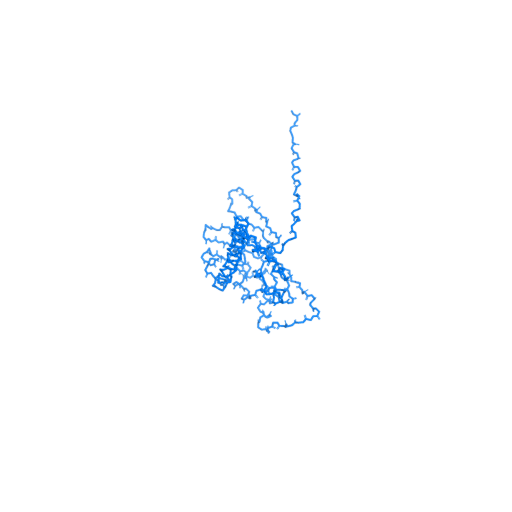56 90 VAL A N 1
ATOM 708 C CA . VAL A 1 90 ? -9.469 -0.533 -7.696 1.00 89.56 90 VAL A CA 1
ATOM 709 C C . VAL A 1 90 ? -8.823 0.566 -6.882 1.00 89.56 90 VAL A C 1
ATOM 711 O O . VAL A 1 90 ? -7.701 0.445 -6.406 1.00 89.56 90 VAL A O 1
ATOM 714 N N . LYS A 1 91 ? -9.565 1.653 -6.707 1.00 92.06 91 LYS A N 1
ATOM 715 C CA . LYS A 1 91 ? -9.213 2.733 -5.796 1.00 92.06 91 LYS A CA 1
ATOM 716 C C . LYS A 1 91 ? -9.765 2.401 -4.420 1.00 92.06 91 LYS A C 1
ATOM 718 O O . LYS A 1 91 ? -10.984 2.309 -4.251 1.00 92.06 91 LYS A O 1
ATOM 723 N N . VAL A 1 92 ? -8.878 2.248 -3.449 1.00 94.19 92 VAL A N 1
ATOM 724 C CA . VAL A 1 92 ? -9.234 1.897 -2.076 1.00 94.19 92 VAL A CA 1
ATOM 725 C C . VAL A 1 92 ? -8.853 3.039 -1.148 1.00 94.19 92 VAL A C 1
ATOM 727 O O . VAL A 1 92 ? -7.736 3.554 -1.194 1.00 94.19 92 VAL A O 1
ATOM 730 N N . GLU A 1 93 ? -9.807 3.457 -0.326 1.00 96.75 93 GLU A N 1
ATOM 731 C CA . GLU A 1 93 ? -9.614 4.438 0.737 1.00 96.75 93 GLU A CA 1
ATOM 732 C C . GLU A 1 93 ? -9.440 3.684 2.062 1.00 96.75 93 GLU A C 1
ATOM 734 O O . GLU A 1 93 ? -10.310 2.898 2.452 1.00 96.75 93 GLU A O 1
ATOM 739 N N . PHE A 1 94 ? -8.327 3.926 2.752 1.00 97.56 94 PHE A N 1
ATOM 740 C CA . PHE A 1 94 ? -7.997 3.303 4.032 1.00 97.56 94 PHE A CA 1
ATOM 741 C C . PHE A 1 94 ? -7.939 4.335 5.151 1.00 97.56 94 PHE A C 1
ATOM 743 O O . PHE A 1 94 ? -7.546 5.481 4.936 1.00 97.56 94 PHE A O 1
ATOM 750 N N . MET A 1 95 ? -8.247 3.886 6.362 1.00 97.75 95 MET A N 1
ATOM 751 C CA . MET A 1 95 ? -7.803 4.505 7.602 1.00 97.75 95 MET A CA 1
ATOM 752 C C . MET A 1 95 ? -6.794 3.567 8.251 1.00 97.75 95 MET A C 1
ATOM 754 O O . MET A 1 95 ? -7.090 2.392 8.464 1.00 97.75 95 MET A O 1
ATOM 758 N N . VAL A 1 96 ? -5.611 4.073 8.566 1.00 97.25 96 VAL A N 1
ATOM 759 C CA . VAL A 1 96 ? -4.573 3.306 9.253 1.00 97.25 96 VAL A CA 1
ATOM 760 C C . VAL A 1 96 ? -4.259 3.996 10.563 1.00 97.25 96 VAL A C 1
ATOM 762 O O . VAL A 1 96 ? -3.969 5.189 10.570 1.00 97.25 96 VAL A O 1
ATOM 765 N N . SER A 1 97 ? -4.327 3.252 11.662 1.00 97.00 97 SER A N 1
ATOM 766 C CA . SER A 1 97 ? -3.986 3.733 13.000 1.00 97.00 97 SER A CA 1
ATOM 767 C C . SER A 1 97 ? -2.806 2.944 13.549 1.00 97.00 97 SER A C 1
ATOM 769 O O . SER A 1 97 ? -2.779 1.715 13.455 1.00 97.00 97 SER A O 1
ATOM 771 N N . GLU A 1 98 ? -1.844 3.629 14.155 1.00 94.94 98 GLU A N 1
ATOM 772 C CA . GLU A 1 98 ? -0.743 2.968 14.850 1.00 94.94 98 GLU A CA 1
ATOM 773 C C . GLU A 1 98 ? -1.218 2.493 16.230 1.00 94.94 98 GLU A C 1
ATOM 775 O O . GLU A 1 98 ? -1.478 3.301 17.115 1.00 94.94 98 GLU A O 1
ATOM 780 N N . VAL A 1 99 ? -1.365 1.176 16.418 1.00 95.88 99 VAL A N 1
ATOM 781 C CA . VAL A 1 99 ? -1.755 0.585 17.715 1.00 95.88 99 VAL A CA 1
ATOM 782 C C . VAL A 1 99 ? -0.535 0.489 18.630 1.00 95.88 99 VAL A C 1
ATOM 784 O O . VAL A 1 99 ? -0.629 0.687 19.840 1.00 95.88 99 VAL A O 1
ATOM 787 N N . SER A 1 100 ? 0.624 0.180 18.045 1.00 94.25 100 SER A N 1
ATOM 788 C CA . SER A 1 100 ? 1.933 0.196 18.694 1.00 94.25 100 SER A CA 1
ATOM 789 C C . SER A 1 100 ? 3.036 0.391 17.650 1.00 94.25 100 SER A C 1
ATOM 791 O O . SER A 1 100 ? 2.798 0.216 16.459 1.00 94.25 100 SER A O 1
ATOM 793 N N . HIS A 1 101 ? 4.277 0.603 18.094 1.00 88.81 101 HIS A N 1
ATOM 794 C CA . HIS A 1 101 ? 5.458 0.723 17.220 1.00 88.81 101 HIS A CA 1
ATOM 795 C C . HIS A 1 101 ? 5.680 -0.462 16.248 1.00 88.81 101 HIS A C 1
ATOM 797 O O . HIS A 1 101 ? 6.472 -0.360 15.300 1.00 88.81 101 HIS A O 1
ATOM 803 N N . SER A 1 102 ? 5.039 -1.608 16.511 1.00 92.44 102 SER A N 1
ATOM 804 C CA . SER A 1 102 ? 5.165 -2.844 15.735 1.00 92.44 102 SER A CA 1
ATOM 805 C C . SER A 1 102 ? 3.849 -3.336 15.124 1.00 92.44 102 SER A C 1
ATOM 807 O O . SER A 1 102 ? 3.879 -4.320 14.385 1.00 92.44 102 SER A O 1
ATOM 809 N N . GLU A 1 103 ? 2.718 -2.668 15.364 1.00 95.75 103 GLU A N 1
ATOM 810 C CA . GLU A 1 103 ? 1.397 -3.126 14.921 1.00 95.75 103 GLU A CA 1
ATOM 811 C C . GLU A 1 103 ? 0.509 -1.958 14.481 1.00 95.75 103 GLU A C 1
ATOM 813 O O . GLU A 1 103 ? 0.337 -0.972 15.199 1.00 95.75 103 GLU A O 1
ATOM 818 N N . PHE A 1 104 ? -0.101 -2.122 13.311 1.00 96.56 104 PHE A N 1
ATOM 819 C CA . PHE A 1 104 ? -1.030 -1.178 12.708 1.00 96.56 104 PHE A CA 1
ATOM 820 C C . PHE A 1 104 ? -2.419 -1.801 12.637 1.00 96.56 104 PHE A C 1
ATOM 822 O O . PHE A 1 104 ? -2.560 -2.986 12.329 1.00 96.56 104 PHE A O 1
ATOM 829 N N . GLU A 1 105 ? -3.447 -0.999 12.879 1.00 97.62 105 GLU A N 1
ATOM 830 C CA . GLU A 1 105 ? -4.827 -1.341 12.560 1.00 97.62 105 GLU A CA 1
ATOM 831 C C . GLU A 1 105 ? -5.203 -0.667 11.246 1.00 97.62 105 GLU A C 1
ATOM 833 O O . GLU A 1 105 ? -5.065 0.546 11.089 1.00 97.62 105 GLU A O 1
ATOM 838 N N . VAL A 1 106 ? -5.649 -1.473 10.291 1.00 97.62 106 VAL A N 1
ATOM 839 C CA . VAL A 1 106 ? -6.046 -1.046 8.957 1.00 97.62 106 VAL A CA 1
ATOM 840 C C . VAL A 1 106 ? -7.546 -1.237 8.829 1.00 97.62 106 VAL A C 1
ATOM 842 O O . VAL A 1 106 ? -8.073 -2.321 9.082 1.00 97.62 106 VAL A O 1
ATOM 845 N N . GLN A 1 107 ? -8.226 -0.185 8.392 1.00 97.94 107 GLN A N 1
ATOM 846 C CA . GLN A 1 107 ? -9.638 -0.192 8.061 1.00 97.94 107 GLN A CA 1
ATOM 847 C C . GLN A 1 107 ? -9.830 0.229 6.605 1.00 97.94 107 GLN A C 1
ATOM 849 O O . GLN A 1 107 ? -9.395 1.300 6.189 1.00 97.94 107 GLN A O 1
ATOM 854 N N . VAL A 1 108 ? -10.538 -0.595 5.842 1.00 97.00 108 VAL A N 1
ATOM 855 C CA . VAL A 1 108 ? -10.999 -0.292 4.489 1.00 97.00 108 VAL A CA 1
ATOM 856 C C . VAL A 1 108 ? -12.284 0.522 4.594 1.00 97.00 108 VAL A C 1
ATOM 858 O O . VAL A 1 108 ? -13.330 0.005 4.992 1.00 97.00 108 VAL A O 1
ATOM 861 N N . LEU A 1 109 ? -12.204 1.806 4.254 1.00 97.06 109 LEU A N 1
ATOM 862 C CA . LEU A 1 109 ? -13.341 2.724 4.309 1.00 97.06 109 LEU A CA 1
ATOM 863 C C . LEU A 1 109 ? -14.215 2.590 3.067 1.00 97.06 109 LEU A C 1
ATOM 865 O O . LEU A 1 109 ? -15.442 2.551 3.158 1.00 97.06 109 LEU A O 1
ATOM 869 N N . ARG A 1 110 ? -13.580 2.544 1.892 1.00 96.25 110 ARG A N 1
ATOM 870 C CA . ARG A 1 110 ? -14.284 2.564 0.613 1.00 96.25 110 ARG A CA 1
ATOM 871 C C . ARG A 1 110 ? -13.477 1.891 -0.480 1.00 96.25 110 ARG A C 1
ATOM 873 O O . ARG A 1 110 ? -12.263 2.039 -0.545 1.00 96.25 110 ARG A O 1
ATOM 880 N N . GLU A 1 111 ? -14.188 1.243 -1.393 1.00 94.38 111 GLU A N 1
ATOM 881 C CA . GLU A 1 111 ? -13.643 0.689 -2.629 1.00 94.38 111 GLU A CA 1
ATOM 882 C C . GLU A 1 111 ? -14.397 1.255 -3.825 1.00 94.38 111 GLU A C 1
ATOM 884 O O . GLU A 1 111 ? -15.625 1.375 -3.805 1.00 94.38 111 GLU A O 1
ATOM 889 N N . ARG A 1 112 ? -13.667 1.604 -4.881 1.00 91.50 112 ARG A N 1
ATOM 890 C CA . ARG A 1 112 ? -14.240 1.960 -6.179 1.00 91.50 112 ARG A CA 1
ATOM 891 C C . ARG A 1 112 ? -13.512 1.190 -7.260 1.00 91.50 112 ARG A C 1
ATOM 893 O O . ARG A 1 112 ? -12.290 1.245 -7.339 1.00 91.50 112 ARG A O 1
ATOM 900 N N . ARG A 1 113 ? -14.276 0.473 -8.074 1.00 89.44 113 ARG A N 1
ATOM 901 C CA . ARG A 1 113 ? -13.772 -0.432 -9.105 1.00 89.44 113 ARG A CA 1
ATOM 902 C C . ARG A 1 113 ? -14.102 0.161 -10.464 1.00 89.44 113 ARG A C 1
ATOM 904 O O . ARG A 1 113 ? -15.245 0.538 -10.710 1.00 89.44 113 ARG A O 1
ATOM 911 N N . HIS A 1 114 ? -13.103 0.243 -11.325 1.00 84.00 114 HIS A N 1
ATOM 912 C CA . HIS A 1 114 ? -13.231 0.725 -12.690 1.00 84.00 114 HIS A CA 1
ATOM 913 C C . HIS A 1 114 ? -12.642 -0.322 -13.622 1.00 84.00 114 HIS A C 1
ATOM 915 O O . HIS A 1 114 ? -11.522 -0.773 -13.391 1.00 84.00 114 HIS A O 1
ATOM 921 N N . ARG A 1 115 ? -13.373 -0.694 -14.674 1.00 81.81 115 ARG A N 1
ATOM 922 C CA . ARG A 1 115 ? -12.773 -1.446 -15.775 1.00 81.81 115 ARG A CA 1
ATOM 923 C C . ARG A 1 115 ? -11.917 -0.505 -16.613 1.00 81.81 115 ARG A C 1
ATOM 925 O O . ARG A 1 115 ? -12.366 0.585 -16.969 1.00 81.81 115 ARG A O 1
ATOM 932 N N . ARG A 1 116 ? -10.688 -0.913 -16.908 1.00 73.94 116 ARG A N 1
ATOM 933 C CA . ARG A 1 116 ? -9.876 -0.331 -17.970 1.00 73.94 116 ARG A CA 1
ATOM 934 C C . ARG A 1 116 ? -10.441 -0.862 -19.285 1.00 73.94 116 ARG A C 1
ATOM 936 O O . ARG A 1 116 ? -10.572 -2.067 -19.470 1.00 73.94 116 ARG A O 1
ATOM 943 N N . ASN A 1 117 ? -10.796 0.041 -20.190 1.00 65.81 117 ASN A N 1
ATOM 944 C CA . ASN A 1 117 ? -11.152 -0.346 -21.549 1.00 65.81 117 ASN A CA 1
ATOM 945 C C . ASN A 1 117 ? -9.852 -0.676 -22.288 1.00 65.81 117 ASN A C 1
ATOM 947 O O . ASN A 1 117 ? -9.243 0.214 -22.876 1.00 65.81 117 ASN A O 1
ATOM 951 N N . PHE A 1 118 ? -9.399 -1.926 -22.204 1.00 61.25 118 PHE A N 1
ATOM 952 C CA . PHE A 1 118 ? -8.320 -2.408 -23.059 1.00 61.25 118 PHE A CA 1
ATOM 953 C C . PHE A 1 118 ? -8.911 -2.886 -24.378 1.00 61.25 118 PHE A C 1
ATOM 955 O O . PHE A 1 118 ? -9.840 -3.690 -24.400 1.00 61.25 118 PHE A O 1
ATOM 962 N N . GLY A 1 119 ? -8.407 -2.306 -25.467 1.00 52.28 119 GLY A N 1
ATOM 963 C CA . GLY A 1 119 ? -8.850 -2.596 -26.827 1.00 52.28 119 GLY A CA 1
ATOM 964 C C . GLY A 1 119 ? -8.398 -3.957 -27.347 1.00 52.28 119 GLY A C 1
ATOM 965 O O . GLY A 1 119 ? -8.982 -4.416 -28.313 1.00 52.28 119 GLY A O 1
ATOM 966 N N . ASP A 1 120 ? -7.424 -4.599 -26.705 1.00 53.06 120 ASP A N 1
ATOM 967 C CA . ASP A 1 120 ? -6.957 -5.951 -27.000 1.00 53.06 120 ASP A CA 1
ATOM 968 C C . ASP A 1 120 ? -6.144 -6.462 -25.790 1.00 53.06 120 ASP A C 1
ATOM 970 O O . ASP A 1 120 ? -5.503 -5.664 -25.108 1.00 53.06 120 ASP A O 1
ATOM 974 N N . GLU A 1 121 ? -6.163 -7.782 -25.571 1.00 49.62 121 GLU A N 1
ATOM 975 C CA . GLU A 1 121 ? -5.198 -8.603 -24.804 1.00 49.62 121 GLU A CA 1
ATOM 976 C C . GLU A 1 121 ? -5.565 -9.259 -23.449 1.00 49.62 121 GLU A C 1
ATOM 978 O O . GLU A 1 121 ? -6.274 -8.740 -22.591 1.00 49.62 121 GLU A O 1
ATOM 983 N N . VAL A 1 122 ? -5.006 -10.481 -23.372 1.00 51.91 122 VAL A N 1
ATOM 984 C CA . VAL A 1 122 ? -4.808 -11.511 -22.334 1.00 51.91 122 VAL A CA 1
ATOM 985 C C . VAL A 1 122 ? -5.606 -11.385 -21.030 1.00 51.91 122 VAL A C 1
ATOM 987 O O . VAL A 1 122 ? -5.302 -10.599 -20.136 1.00 51.91 122 VAL A O 1
ATOM 990 N N . TYR A 1 123 ? -6.576 -12.290 -20.882 1.00 54.50 123 TYR A N 1
ATOM 991 C CA . TYR A 1 123 ? -7.377 -12.460 -19.673 1.00 54.50 123 TYR A CA 1
ATOM 992 C C . TYR A 1 123 ? -6.609 -13.226 -18.588 1.00 54.50 123 TYR A C 1
ATOM 994 O O . TYR A 1 123 ? -6.010 -14.267 -18.862 1.00 54.50 123 TYR A O 1
ATOM 1002 N N . LEU A 1 124 ? -6.695 -12.744 -17.344 1.00 57.09 124 LEU A N 1
ATOM 1003 C CA . LEU A 1 124 ? -6.368 -13.535 -16.155 1.00 57.09 124 LEU A CA 1
ATOM 1004 C C . LEU A 1 124 ? -7.219 -14.812 -16.109 1.00 57.09 124 LEU A C 1
ATOM 1006 O O . LEU A 1 124 ? -8.319 -14.871 -16.669 1.00 57.09 124 LEU A O 1
ATOM 1010 N N . SER A 1 125 ? -6.735 -15.827 -15.401 1.00 58.84 125 SER A N 1
ATOM 1011 C CA . SER A 1 125 ? -7.518 -17.031 -15.135 1.00 58.84 125 SER A CA 1
ATOM 1012 C C . SER A 1 125 ? -8.794 -16.702 -14.339 1.00 58.84 125 SER A C 1
ATOM 1014 O O . SER A 1 125 ? -8.860 -15.730 -13.582 1.00 58.84 125 SER A O 1
ATOM 1016 N N . ASN A 1 126 ? -9.834 -17.533 -14.478 1.00 61.38 126 ASN A N 1
ATOM 1017 C CA . ASN A 1 126 ? -11.092 -17.358 -13.733 1.00 61.38 126 ASN A CA 1
ATOM 1018 C C . ASN A 1 126 ? -10.882 -17.325 -12.207 1.00 61.38 126 ASN A C 1
ATOM 1020 O O . ASN A 1 126 ? -11.630 -16.658 -11.491 1.00 61.38 126 ASN A O 1
ATOM 1024 N N . GLU A 1 127 ? -9.870 -18.038 -11.711 1.00 64.31 127 GLU A N 1
ATOM 1025 C CA . GLU A 1 127 ? -9.523 -18.081 -10.291 1.00 64.31 127 GLU A CA 1
ATOM 1026 C C . GLU A 1 127 ? -8.963 -16.731 -9.818 1.00 64.31 127 GLU A C 1
ATOM 1028 O O . GLU A 1 127 ? -9.448 -16.171 -8.833 1.00 64.31 127 GLU A O 1
ATOM 1033 N N . GLU A 1 128 ? -8.048 -16.132 -10.584 1.00 59.97 128 GLU A N 1
ATOM 1034 C CA . GLU A 1 128 ? -7.525 -14.785 -10.324 1.00 59.97 128 GLU A CA 1
ATOM 1035 C C . GLU A 1 128 ? -8.639 -13.728 -10.363 1.00 59.97 128 GLU A C 1
ATOM 1037 O O . GLU A 1 128 ? -8.721 -12.892 -9.464 1.00 59.97 128 GLU A O 1
ATOM 1042 N N . TYR A 1 129 ? -9.571 -13.816 -11.318 1.00 64.38 129 TYR A N 1
ATOM 1043 C CA . TYR A 1 129 ? -10.739 -12.925 -11.371 1.00 64.38 129 TYR A CA 1
ATOM 1044 C C . TYR A 1 129 ? -11.640 -13.028 -10.137 1.00 64.38 129 TYR A C 1
ATOM 1046 O O . TYR A 1 129 ? -12.148 -12.015 -9.646 1.00 64.38 129 TYR A O 1
ATOM 1054 N N . SER A 1 130 ? -11.854 -14.241 -9.625 1.00 63.53 130 SER A N 1
ATOM 1055 C CA . SER A 1 130 ? -12.700 -14.453 -8.447 1.00 63.53 130 SER A CA 1
ATOM 1056 C C . SER A 1 130 ? -12.111 -13.803 -7.190 1.00 63.53 130 SER A C 1
ATOM 1058 O O . SER A 1 130 ? -12.846 -13.222 -6.389 1.00 63.53 130 SER A O 1
ATOM 1060 N N . ASN A 1 131 ? -10.782 -13.793 -7.077 1.00 62.78 131 ASN A N 1
ATOM 1061 C CA . ASN A 1 131 ? -10.062 -13.139 -5.987 1.00 62.78 131 ASN A CA 1
ATOM 1062 C C . ASN A 1 131 ? -10.125 -11.610 -6.103 1.00 62.78 131 ASN A C 1
ATOM 1064 O O . ASN A 1 131 ? -10.321 -10.914 -5.101 1.00 62.78 131 ASN A O 1
ATOM 1068 N N . LEU A 1 132 ? -10.083 -11.079 -7.331 1.00 65.50 132 LEU A N 1
ATOM 1069 C CA . LEU A 1 132 ? -10.306 -9.655 -7.570 1.00 65.50 132 LEU A CA 1
ATOM 1070 C C . LEU A 1 132 ? -11.723 -9.242 -7.166 1.00 65.50 132 LEU A C 1
ATOM 1072 O O . LEU A 1 132 ? -11.891 -8.116 -6.712 1.00 65.50 132 LEU A O 1
ATOM 1076 N N . ALA A 1 133 ? -12.737 -10.109 -7.268 1.00 71.06 133 ALA A N 1
ATOM 1077 C CA . ALA A 1 133 ? -14.139 -9.787 -6.972 1.00 71.06 133 ALA A CA 1
ATOM 1078 C C . ALA A 1 133 ? -14.455 -9.539 -5.480 1.00 71.06 133 ALA A C 1
ATOM 1080 O O . ALA A 1 133 ? -15.517 -8.999 -5.168 1.00 71.06 133 ALA A O 1
ATOM 1081 N N . VAL A 1 134 ? -13.551 -9.879 -4.556 1.00 82.00 134 VAL A N 1
ATOM 1082 C CA . VAL A 1 134 ? -13.786 -9.736 -3.110 1.00 82.00 134 VAL A CA 1
ATOM 1083 C C . VAL A 1 134 ? -13.871 -8.260 -2.704 1.00 82.00 134 VAL A C 1
ATOM 1085 O O . VAL A 1 134 ? -12.888 -7.527 -2.796 1.00 82.00 134 VAL A O 1
ATOM 1088 N N . GLN A 1 135 ? -15.038 -7.825 -2.220 1.00 88.88 135 GLN A N 1
ATOM 1089 C CA . GLN A 1 135 ? -15.247 -6.488 -1.656 1.00 88.88 135 GLN A CA 1
ATOM 1090 C C . GLN A 1 135 ? -15.103 -6.525 -0.129 1.00 88.88 135 GLN A C 1
ATOM 1092 O O . GLN A 1 135 ? -15.866 -7.201 0.564 1.00 88.88 135 GLN A O 1
ATOM 1097 N N . LEU A 1 136 ? -14.128 -5.792 0.407 1.00 91.56 136 LEU A N 1
ATOM 1098 C CA . LEU A 1 136 ? -13.842 -5.715 1.839 1.00 91.56 136 LEU A CA 1
ATOM 1099 C C . LEU A 1 136 ? -14.611 -4.586 2.525 1.00 91.56 136 LEU A C 1
ATOM 1101 O O . LEU A 1 136 ? -15.054 -4.778 3.656 1.00 91.56 136 LEU A O 1
ATOM 1105 N N . ALA A 1 137 ? -14.791 -3.434 1.880 1.00 92.94 137 ALA A N 1
ATOM 1106 C CA . ALA A 1 137 ? -15.495 -2.279 2.430 1.00 92.94 137 ALA A CA 1
ATOM 1107 C C . ALA A 1 137 ? -16.920 -2.660 2.864 1.00 92.94 137 ALA A C 1
ATOM 1109 O O . ALA A 1 137 ? -17.704 -3.189 2.077 1.00 92.94 137 ALA A O 1
ATOM 1110 N N . GLY A 1 138 ? -17.252 -2.394 4.130 1.00 92.19 138 GLY A N 1
ATOM 1111 C CA . GLY A 1 138 ? -18.540 -2.765 4.732 1.00 92.19 138 GLY A CA 1
ATOM 1112 C C . GLY A 1 138 ? -18.666 -4.238 5.148 1.00 92.19 138 GLY A C 1
ATOM 1113 O O . GLY A 1 138 ? -19.654 -4.608 5.778 1.00 92.19 138 GLY A O 1
ATOM 1114 N N . SER A 1 139 ? -17.674 -5.081 4.854 1.00 94.38 139 SER A N 1
ATOM 1115 C CA . SER A 1 139 ? -17.634 -6.470 5.319 1.00 94.38 139 SER A CA 1
ATOM 1116 C C . SER A 1 139 ? -17.043 -6.586 6.731 1.00 94.38 139 SER A C 1
ATOM 1118 O O . SER A 1 139 ? -16.386 -5.676 7.240 1.00 94.38 139 SER A O 1
ATOM 1120 N N . ARG A 1 140 ? -17.178 -7.765 7.353 1.00 94.31 140 ARG A N 1
ATOM 1121 C CA . ARG A 1 140 ? -16.480 -8.087 8.616 1.00 94.31 140 ARG A CA 1
ATOM 1122 C C . ARG A 1 140 ? -14.953 -8.103 8.472 1.00 94.31 140 ARG A C 1
ATOM 1124 O O . ARG A 1 140 ? -14.255 -7.976 9.469 1.00 94.31 140 ARG A O 1
ATOM 1131 N N . ALA A 1 141 ? -14.445 -8.260 7.250 1.00 93.81 141 ALA A N 1
ATOM 1132 C CA . ALA A 1 141 ? -13.023 -8.228 6.932 1.00 93.81 141 ALA A CA 1
ATOM 1133 C C . ALA A 1 141 ? -12.536 -6.821 6.532 1.00 93.81 141 ALA A C 1
ATOM 1135 O O . ALA A 1 141 ? -11.386 -6.677 6.124 1.00 93.81 141 ALA A O 1
ATOM 1136 N N . ALA A 1 142 ? -13.372 -5.781 6.656 1.00 96.19 142 ALA A N 1
ATOM 1137 C CA . ALA A 1 142 ? -12.964 -4.400 6.396 1.00 96.19 142 ALA A CA 1
ATOM 1138 C C . ALA A 1 142 ? -11.875 -3.922 7.364 1.00 96.19 142 ALA A C 1
ATOM 1140 O O . ALA A 1 142 ? -11.093 -3.050 7.008 1.00 96.19 142 ALA A O 1
ATOM 1141 N N . VAL A 1 143 ? -11.824 -4.480 8.577 1.00 97.31 143 VAL A N 1
ATOM 1142 C CA . VAL A 1 143 ? -10.883 -4.084 9.628 1.00 97.31 143 VAL A CA 1
ATOM 1143 C C . VAL A 1 143 ? -9.985 -5.255 9.992 1.00 97.31 143 VAL A C 1
ATOM 1145 O O . VAL A 1 143 ? -10.450 -6.385 10.158 1.00 97.31 143 VAL A O 1
ATOM 1148 N N . GLY A 1 144 ? -8.699 -4.984 10.172 1.00 96.81 144 GLY A N 1
ATOM 1149 C CA . GLY A 1 144 ? -7.775 -5.954 10.730 1.00 96.81 144 GLY A CA 1
ATOM 1150 C C . GLY A 1 144 ? -6.427 -5.347 11.071 1.00 96.81 144 GLY A C 1
ATOM 1151 O O . GLY A 1 144 ? -6.204 -4.150 10.926 1.00 96.81 144 GLY A O 1
ATOM 1152 N N . ARG A 1 145 ? -5.527 -6.191 11.571 1.00 96.88 145 ARG A N 1
ATOM 1153 C CA . ARG A 1 145 ? -4.215 -5.762 12.051 1.00 96.88 145 ARG A CA 1
ATOM 1154 C C . ARG A 1 145 ? -3.094 -6.294 11.178 1.00 96.88 145 ARG A C 1
ATOM 1156 O O . ARG A 1 145 ? -3.176 -7.412 10.668 1.00 96.88 145 ARG A O 1
ATOM 1163 N N . VAL A 1 146 ? -2.049 -5.487 11.046 1.00 94.75 146 VAL A N 1
ATOM 1164 C CA . VAL A 1 146 ? -0.825 -5.811 10.316 1.00 94.75 146 VAL A CA 1
ATOM 1165 C C . VAL A 1 146 ? 0.368 -5.536 11.211 1.00 94.75 146 VAL A C 1
ATOM 1167 O O . VAL A 1 146 ? 0.523 -4.437 11.747 1.00 94.75 146 VAL A O 1
ATOM 1170 N N . ARG A 1 147 ? 1.236 -6.535 11.367 1.00 93.69 147 ARG A N 1
ATOM 1171 C CA . ARG A 1 147 ? 2.479 -6.371 12.120 1.00 93.69 147 ARG A CA 1
ATOM 1172 C C . ARG A 1 147 ? 3.570 -5.837 11.212 1.00 93.69 147 ARG A C 1
ATOM 1174 O O . ARG A 1 147 ? 3.638 -6.178 10.037 1.00 93.69 147 ARG A O 1
ATOM 1181 N N . THR A 1 148 ? 4.505 -5.084 11.779 1.00 88.19 148 THR A N 1
ATOM 1182 C CA . THR A 1 148 ? 5.710 -4.639 11.063 1.00 88.19 148 THR A CA 1
ATOM 1183 C C . THR A 1 148 ? 6.506 -5.830 10.528 1.00 88.19 148 THR A C 1
ATOM 1185 O O . THR A 1 148 ? 7.038 -5.761 9.426 1.00 88.19 148 THR A O 1
ATOM 1188 N N . LEU A 1 149 ? 6.537 -6.948 11.263 1.00 86.38 149 LEU A N 1
ATOM 1189 C CA . LEU A 1 149 ? 7.148 -8.190 10.784 1.00 86.38 149 LEU A CA 1
ATOM 1190 C C . LEU A 1 149 ? 6.467 -8.734 9.530 1.00 86.38 149 LEU A C 1
ATOM 1192 O O . LEU A 1 149 ? 7.156 -9.295 8.688 1.00 86.38 149 LEU A O 1
ATOM 1196 N N . ASP A 1 150 ? 5.162 -8.528 9.367 1.00 85.81 150 ASP A N 1
ATOM 1197 C CA . ASP A 1 150 ? 4.469 -8.938 8.152 1.00 85.81 150 ASP A CA 1
ATOM 1198 C C . ASP A 1 150 ? 4.710 -7.957 7.000 1.00 85.81 150 ASP A C 1
ATOM 1200 O O . ASP A 1 150 ? 4.726 -8.346 5.846 1.00 85.81 150 ASP A O 1
ATOM 1204 N N . ILE A 1 151 ? 4.943 -6.679 7.283 1.00 81.62 151 ILE A N 1
ATOM 1205 C CA . ILE A 1 151 ? 5.326 -5.721 6.237 1.00 81.62 151 ILE A CA 1
ATOM 1206 C C . ILE A 1 151 ? 6.722 -6.073 5.702 1.00 81.62 151 ILE A C 1
ATOM 1208 O O . ILE A 1 151 ? 6.969 -6.077 4.501 1.00 81.62 151 ILE A O 1
ATOM 1212 N N . VAL A 1 152 ? 7.649 -6.396 6.608 1.00 76.88 152 VAL A N 1
ATOM 1213 C CA . VAL A 1 152 ? 9.038 -6.725 6.260 1.00 76.88 152 VAL A CA 1
ATOM 1214 C C . VAL A 1 152 ? 9.169 -8.154 5.731 1.00 76.88 152 VAL A C 1
ATOM 1216 O O . VAL A 1 152 ? 10.031 -8.415 4.897 1.00 76.88 152 VAL A O 1
ATOM 1219 N N . GLY A 1 153 ? 8.371 -9.090 6.244 1.00 68.12 153 GLY A N 1
ATOM 1220 C CA . GLY A 1 153 ? 8.514 -10.535 6.053 1.00 68.12 153 GLY A CA 1
ATOM 1221 C C . GLY A 1 153 ? 7.298 -11.247 5.463 1.00 68.12 153 GLY A C 1
ATOM 1222 O O . GLY A 1 153 ? 7.384 -12.444 5.213 1.00 68.12 153 GLY A O 1
ATOM 1223 N N . GLY A 1 154 ? 6.189 -10.547 5.237 1.00 63.88 154 GLY A N 1
ATOM 1224 C CA . GLY A 1 154 ? 4.915 -11.129 4.821 1.00 63.88 154 GLY A CA 1
ATOM 1225 C C . GLY A 1 154 ? 4.827 -11.445 3.338 1.00 63.88 154 GLY A C 1
ATOM 1226 O O . GLY A 1 154 ? 5.845 -11.595 2.656 1.00 63.88 154 GLY A O 1
ATOM 1227 N N . PHE A 1 155 ? 3.581 -11.575 2.878 1.00 59.22 155 PHE A N 1
ATOM 1228 C CA . PHE A 1 155 ? 3.171 -12.220 1.625 1.00 59.22 155 PHE A CA 1
ATOM 1229 C C . PHE A 1 155 ? 3.865 -11.623 0.391 1.00 59.22 155 PHE A C 1
ATOM 1231 O O . PHE A 1 155 ? 4.196 -12.336 -0.547 1.00 59.22 155 PHE A O 1
ATOM 1238 N N . TRP A 1 156 ? 4.170 -10.327 0.445 1.00 57.41 156 TRP A N 1
ATOM 1239 C CA . TRP A 1 156 ? 4.896 -9.579 -0.582 1.00 57.41 156 TRP A CA 1
ATOM 1240 C C . TRP A 1 156 ? 6.420 -9.736 -0.556 1.00 57.41 156 TRP A C 1
ATOM 1242 O O . TRP A 1 156 ? 7.116 -9.453 -1.525 1.00 57.41 156 TRP A O 1
ATOM 1252 N N . SER A 1 157 ? 6.993 -10.122 0.573 1.00 52.56 157 SER A N 1
ATOM 1253 C CA . SER A 1 157 ? 8.383 -9.790 0.856 1.00 52.56 157 SER A CA 1
ATOM 1254 C C . SER A 1 157 ? 9.412 -10.721 0.213 1.00 52.56 157 SER A C 1
ATOM 1256 O O . SER A 1 157 ? 10.557 -10.311 0.091 1.00 52.56 157 SER A O 1
ATOM 1258 N N . ALA A 1 158 ? 9.100 -11.960 -0.168 1.00 53.50 158 ALA A N 1
ATOM 1259 C CA . ALA A 1 158 ? 10.132 -12.860 -0.698 1.00 53.50 158 ALA A CA 1
ATOM 1260 C C . ALA A 1 158 ? 10.486 -12.511 -2.153 1.00 53.50 158 ALA A C 1
ATOM 1262 O O . ALA A 1 158 ? 11.613 -12.098 -2.433 1.00 53.50 158 ALA A O 1
ATOM 1263 N N . GLU A 1 159 ? 9.507 -12.586 -3.054 1.00 49.78 159 GLU A N 1
ATOM 1264 C CA . GLU A 1 159 ? 9.699 -12.309 -4.481 1.00 49.78 159 GLU A CA 1
ATOM 1265 C C . GLU A 1 159 ? 9.911 -10.819 -4.753 1.00 49.78 159 GLU A C 1
ATOM 1267 O O . GLU A 1 159 ? 10.844 -10.465 -5.471 1.00 49.78 159 GLU A O 1
ATOM 1272 N N . THR A 1 160 ? 9.172 -9.916 -4.100 1.00 51.94 160 THR A N 1
ATOM 1273 C CA . THR A 1 160 ? 9.348 -8.471 -4.317 1.00 51.94 160 THR A CA 1
ATOM 1274 C C . THR A 1 160 ? 10.660 -7.948 -3.719 1.00 51.94 160 THR A C 1
ATOM 1276 O O . THR A 1 160 ? 11.274 -7.067 -4.316 1.00 51.94 160 THR A O 1
ATOM 1279 N N . ARG A 1 161 ? 11.194 -8.515 -2.613 1.00 54.66 161 ARG A N 1
ATOM 1280 C CA . ARG A 1 161 ? 12.579 -8.191 -2.181 1.00 54.66 161 ARG A CA 1
ATOM 1281 C C . ARG A 1 161 ? 13.604 -8.727 -3.160 1.00 54.66 161 ARG A C 1
ATOM 1283 O O . ARG A 1 161 ? 14.626 -8.078 -3.353 1.00 54.66 161 ARG A O 1
ATOM 1290 N N . GLN A 1 162 ? 13.378 -9.899 -3.742 1.00 48.44 162 GLN A N 1
ATOM 1291 C CA . GLN A 1 162 ? 14.288 -10.460 -4.733 1.00 48.44 162 GLN A CA 1
ATOM 1292 C C . GLN A 1 162 ? 14.309 -9.605 -6.006 1.00 48.44 162 GLN A C 1
ATOM 1294 O O . GLN A 1 162 ? 15.391 -9.304 -6.507 1.00 48.44 162 GLN A O 1
ATOM 1299 N N . CYS A 1 163 ? 13.151 -9.110 -6.442 1.00 48.62 163 CYS A N 1
ATOM 1300 C CA . CYS A 1 163 ? 13.018 -8.217 -7.591 1.00 48.62 163 CYS A CA 1
ATOM 1301 C C . CYS A 1 163 ? 13.570 -6.811 -7.307 1.00 48.62 163 CYS A C 1
ATOM 1303 O O . CYS A 1 163 ? 14.415 -6.333 -8.056 1.00 48.62 163 CYS A O 1
ATOM 1305 N N . ALA A 1 164 ? 13.230 -6.191 -6.171 1.00 46.09 164 ALA A N 1
ATOM 1306 C CA . ALA A 1 164 ? 13.790 -4.894 -5.774 1.00 46.09 164 ALA A CA 1
ATOM 1307 C C . ALA A 1 164 ? 15.315 -4.952 -5.558 1.00 46.09 164 ALA A C 1
ATOM 1309 O O . ALA A 1 164 ? 16.037 -4.029 -5.930 1.00 46.09 164 ALA A O 1
ATOM 1310 N N . ARG A 1 165 ? 15.846 -6.057 -5.006 1.00 52.31 165 ARG A N 1
ATOM 1311 C CA . ARG A 1 165 ? 17.301 -6.306 -4.940 1.00 52.31 165 ARG A CA 1
ATOM 1312 C C . ARG A 1 165 ? 17.915 -6.431 -6.327 1.00 52.31 165 ARG A C 1
ATOM 1314 O O . ARG A 1 165 ? 19.036 -5.970 -6.529 1.00 52.31 165 ARG A O 1
ATOM 1321 N N . HIS A 1 166 ? 17.214 -7.063 -7.262 1.00 52.81 166 HIS A N 1
ATOM 1322 C CA . HIS A 1 166 ? 17.676 -7.197 -8.635 1.00 52.81 166 HIS A CA 1
ATOM 1323 C C . HIS A 1 166 ? 17.745 -5.831 -9.335 1.00 52.81 166 HIS A C 1
ATOM 1325 O O . HIS A 1 166 ? 18.757 -5.529 -9.959 1.00 52.81 166 HIS A O 1
ATOM 1331 N N . GLU A 1 167 ? 16.743 -4.968 -9.162 1.00 52.06 167 GLU A N 1
ATOM 1332 C CA . GLU A 1 167 ? 16.730 -3.614 -9.732 1.00 52.06 167 GLU A CA 1
ATOM 1333 C C . GLU A 1 167 ? 17.760 -2.680 -9.107 1.00 52.06 167 GLU A C 1
ATOM 1335 O O . GLU A 1 167 ? 18.494 -2.014 -9.833 1.00 52.06 167 GLU A O 1
ATOM 1340 N N . LEU A 1 168 ? 17.892 -2.677 -7.777 1.00 51.78 168 LEU A N 1
ATOM 1341 C CA . LEU A 1 168 ? 18.975 -1.956 -7.105 1.00 51.78 168 LEU A CA 1
ATOM 1342 C C . LEU A 1 168 ? 20.337 -2.448 -7.603 1.00 51.78 168 LEU A C 1
ATOM 1344 O O . LEU A 1 168 ? 21.207 -1.639 -7.911 1.00 51.78 168 LEU A O 1
ATOM 1348 N N . SER A 1 169 ? 20.505 -3.763 -7.780 1.00 57.81 169 SER A N 1
ATOM 1349 C CA . SER A 1 169 ? 21.726 -4.322 -8.367 1.00 57.81 169 SER A CA 1
ATOM 1350 C C . SER A 1 169 ? 21.938 -3.862 -9.813 1.00 57.81 169 SER A C 1
ATOM 1352 O O . SER A 1 169 ? 23.075 -3.591 -10.196 1.00 57.81 169 SER A O 1
ATOM 1354 N N . LEU A 1 170 ? 20.882 -3.750 -10.624 1.00 57.41 170 LEU A N 1
ATOM 1355 C CA . LEU A 1 170 ? 20.961 -3.252 -12.000 1.00 57.41 170 LEU A CA 1
ATOM 1356 C C . LEU A 1 170 ? 21.323 -1.764 -12.049 1.00 57.41 170 LEU A C 1
ATOM 1358 O O . LEU A 1 170 ? 22.243 -1.400 -12.780 1.00 57.41 170 LEU A O 1
ATOM 1362 N N . GLN A 1 171 ? 20.676 -0.923 -11.243 1.00 56.66 171 GLN A N 1
ATOM 1363 C CA . GLN A 1 171 ? 20.992 0.503 -11.145 1.00 56.66 171 GLN A CA 1
ATOM 1364 C C . GLN A 1 171 ? 22.417 0.730 -10.628 1.00 56.66 171 GLN A C 1
ATOM 1366 O O . GLN A 1 171 ? 23.160 1.533 -11.192 1.00 56.66 171 GLN A O 1
ATOM 1371 N N . GLU A 1 172 ? 22.855 -0.020 -9.613 1.00 62.66 172 GLU A N 1
ATOM 1372 C CA . GLU A 1 172 ? 24.237 0.030 -9.127 1.00 62.66 172 GLU A CA 1
ATOM 1373 C C . GLU A 1 172 ? 25.241 -0.403 -10.201 1.00 62.66 172 GLU A C 1
ATOM 1375 O O . GLU A 1 172 ? 26.307 0.205 -10.331 1.00 62.66 172 GLU A O 1
ATOM 1380 N N . ARG A 1 173 ? 24.922 -1.440 -10.989 1.00 66.12 173 ARG A N 1
ATOM 1381 C CA . ARG A 1 173 ? 25.759 -1.866 -12.123 1.00 66.12 173 ARG A CA 1
ATOM 1382 C C . ARG A 1 173 ? 25.835 -0.777 -13.185 1.00 66.12 173 ARG A C 1
ATOM 1384 O O . ARG A 1 173 ? 26.938 -0.443 -13.604 1.00 66.12 173 ARG A O 1
ATOM 1391 N N . GLN A 1 174 ? 24.709 -0.187 -13.576 1.00 75.25 174 GLN A N 1
ATOM 1392 C CA . GLN A 1 174 ? 24.668 0.908 -14.549 1.00 75.25 174 GLN A CA 1
ATOM 1393 C C . GLN A 1 174 ? 25.461 2.128 -14.061 1.00 75.25 174 GLN A C 1
ATOM 1395 O O . GLN A 1 174 ? 26.271 2.675 -14.812 1.00 75.25 174 GLN A O 1
ATOM 1400 N N . GLY A 1 175 ? 25.313 2.502 -12.786 1.00 81.00 175 GLY A N 1
ATOM 1401 C CA . GLY A 1 175 ? 26.077 3.584 -12.163 1.00 81.00 175 GLY A CA 1
ATOM 1402 C C . GLY A 1 175 ? 27.587 3.323 -12.164 1.00 81.00 175 GLY A C 1
ATOM 1403 O O . GLY A 1 175 ? 28.368 4.206 -12.527 1.00 81.00 175 GLY A O 1
ATOM 1404 N N . LYS A 1 176 ? 28.008 2.094 -11.837 1.00 77.94 176 LYS A N 1
ATOM 1405 C CA . LYS A 1 176 ? 29.420 1.673 -11.895 1.00 77.94 176 LYS A CA 1
ATOM 1406 C C . LYS A 1 176 ? 29.963 1.678 -13.324 1.00 77.94 176 LYS A C 1
ATOM 1408 O O . LYS A 1 176 ? 31.073 2.158 -13.541 1.00 77.94 176 LYS A O 1
ATOM 1413 N N . THR A 1 177 ? 29.190 1.211 -14.304 1.00 85.06 177 THR A N 1
ATOM 1414 C CA . THR A 1 177 ? 29.586 1.231 -15.721 1.00 85.06 177 THR A CA 1
ATOM 1415 C C . THR A 1 177 ? 29.771 2.660 -16.231 1.00 85.06 177 THR A C 1
ATOM 1417 O O . THR A 1 177 ? 30.783 2.954 -16.866 1.00 85.06 177 THR A O 1
ATOM 1420 N N . LEU A 1 178 ? 28.858 3.576 -15.891 1.00 89.62 178 LEU A N 1
ATOM 1421 C CA . LEU A 1 178 ? 28.979 5.001 -16.218 1.00 89.62 178 LEU A CA 1
ATOM 1422 C C . LEU A 1 178 ? 30.214 5.645 -15.574 1.00 89.62 178 LEU A C 1
ATOM 1424 O O . LEU A 1 178 ? 30.926 6.406 -16.230 1.00 89.62 178 LEU A O 1
ATOM 1428 N N . GLN A 1 179 ? 30.501 5.336 -14.305 1.00 85.50 179 GLN A N 1
ATOM 1429 C CA . GLN A 1 179 ? 31.726 5.804 -13.648 1.00 85.50 179 GLN A CA 1
ATOM 1430 C C . GLN A 1 179 ? 32.987 5.283 -14.342 1.00 85.50 179 GLN A C 1
ATOM 1432 O O . GLN A 1 179 ? 33.919 6.057 -14.566 1.00 85.50 179 GLN A O 1
ATOM 1437 N N . LEU A 1 180 ? 33.011 4.001 -14.717 1.00 88.31 180 LEU A N 1
ATOM 1438 C CA . LEU A 1 180 ? 34.146 3.395 -15.408 1.00 88.31 180 LEU A CA 1
ATOM 1439 C C . LEU A 1 180 ? 34.381 4.044 -16.780 1.00 88.31 180 LEU A C 1
ATOM 1441 O O . LEU A 1 180 ? 35.512 4.392 -17.106 1.00 88.31 180 LEU A O 1
ATOM 1445 N N . GLN A 1 181 ? 33.319 4.276 -17.557 1.00 91.31 181 GLN A N 1
ATOM 1446 C CA . GLN A 1 181 ? 33.412 4.966 -18.849 1.00 91.31 181 GLN A CA 1
ATOM 1447 C C . GLN A 1 181 ? 33.975 6.384 -18.702 1.00 91.31 181 GLN A C 1
ATOM 1449 O O . GLN A 1 181 ? 34.874 6.767 -19.447 1.00 91.31 181 GLN A O 1
ATOM 1454 N N . ARG A 1 182 ? 33.506 7.149 -17.706 1.00 93.50 182 ARG A N 1
ATOM 1455 C CA . ARG A 1 182 ? 34.043 8.489 -17.410 1.00 93.50 182 ARG A CA 1
ATOM 1456 C C . ARG A 1 182 ? 35.524 8.443 -17.044 1.00 93.50 182 ARG A C 1
ATOM 1458 O O . ARG A 1 182 ? 36.286 9.303 -17.474 1.00 93.50 182 ARG A O 1
ATOM 1465 N N . TYR A 1 183 ? 35.929 7.445 -16.261 1.00 91.81 183 TYR A N 1
ATOM 1466 C CA . TYR A 1 183 ? 37.326 7.254 -15.888 1.00 91.81 183 TYR A CA 1
ATOM 1467 C C . TYR A 1 183 ? 38.211 6.944 -17.103 1.00 91.81 183 TYR A C 1
ATOM 1469 O O . TYR A 1 183 ? 39.263 7.562 -17.256 1.00 91.81 183 TYR A O 1
ATOM 1477 N N . LEU A 1 184 ? 37.780 6.038 -17.986 1.00 92.12 184 LEU A N 1
ATOM 1478 C CA . LEU A 1 184 ? 38.521 5.682 -19.201 1.00 92.12 184 LEU A CA 1
ATOM 1479 C C . LEU A 1 184 ? 38.650 6.872 -20.158 1.00 92.12 184 LEU A C 1
ATOM 1481 O O . LEU A 1 184 ? 39.760 7.189 -20.575 1.00 92.12 184 LEU A O 1
ATOM 1485 N N . ALA A 1 185 ? 37.559 7.601 -20.406 1.00 93.12 185 ALA A N 1
ATOM 1486 C CA . ALA A 1 185 ? 37.589 8.813 -21.225 1.00 93.12 185 ALA A CA 1
ATOM 1487 C C . ALA A 1 185 ? 38.553 9.874 -20.655 1.00 93.12 185 ALA A C 1
ATOM 1489 O O . ALA A 1 185 ? 39.277 10.540 -21.393 1.00 93.12 185 ALA A O 1
ATOM 1490 N N . ALA A 1 186 ? 38.617 10.009 -19.325 1.00 93.62 186 ALA A N 1
ATOM 1491 C CA . ALA A 1 186 ? 39.561 10.912 -18.672 1.00 93.62 186 ALA A CA 1
ATOM 1492 C C . ALA A 1 186 ? 41.027 10.449 -18.789 1.00 93.62 186 ALA A C 1
ATOM 1494 O O . ALA A 1 186 ? 41.923 11.292 -18.788 1.00 93.62 186 ALA A O 1
ATOM 1495 N N . GLN A 1 187 ? 41.290 9.141 -18.871 1.00 92.06 187 GLN A N 1
ATOM 1496 C CA . GLN A 1 187 ? 42.634 8.599 -19.111 1.00 92.06 187 GLN A CA 1
ATOM 1497 C C . GLN A 1 187 ? 43.074 8.810 -20.563 1.00 92.06 187 GLN A C 1
ATOM 1499 O O . GLN A 1 187 ? 44.191 9.263 -20.799 1.00 92.06 187 GLN A O 1
ATOM 1504 N N . GLU A 1 188 ? 42.186 8.574 -21.530 1.00 91.38 188 GLU A N 1
ATOM 1505 C CA . GLU A 1 188 ? 42.446 8.845 -22.951 1.00 91.38 188 GLU A CA 1
ATOM 1506 C C . GLU A 1 188 ? 42.748 10.329 -23.196 1.00 91.38 188 GLU A C 1
ATOM 1508 O O . GLU A 1 188 ? 43.686 10.666 -23.913 1.00 91.38 188 GLU A O 1
ATOM 1513 N N . ALA A 1 189 ? 42.033 11.230 -22.515 1.00 91.06 189 ALA A N 1
ATOM 1514 C CA . ALA A 1 189 ? 42.314 12.663 -22.578 1.00 91.06 189 ALA A CA 1
ATOM 1515 C C . ALA A 1 189 ? 43.681 13.051 -21.973 1.00 91.06 189 ALA A C 1
ATOM 1517 O O . ALA A 1 189 ? 44.260 14.065 -22.362 1.00 91.06 189 ALA A O 1
ATOM 1518 N N . LYS A 1 190 ? 44.205 12.270 -21.016 1.00 92.38 190 LYS A N 1
ATOM 1519 C CA . LYS A 1 190 ? 45.511 12.512 -20.372 1.00 92.38 190 LYS A CA 1
ATOM 1520 C C . LYS A 1 190 ? 46.688 11.926 -21.147 1.00 92.38 190 LYS A C 1
ATOM 1522 O O . LYS A 1 190 ? 47.801 12.431 -21.008 1.00 92.38 190 LYS A O 1
ATOM 1527 N N . CYS A 1 191 ? 46.460 10.891 -21.949 1.00 84.38 191 CYS A N 1
ATOM 1528 C CA . CYS A 1 191 ? 47.462 10.280 -22.815 1.00 84.38 191 CYS A CA 1
ATOM 1529 C C . CYS A 1 191 ? 47.156 10.629 -24.278 1.00 84.38 191 CYS A C 1
ATOM 1531 O O . CYS A 1 191 ? 46.587 9.795 -24.983 1.00 84.38 191 CYS A O 1
ATOM 1533 N N . PRO A 1 192 ? 47.524 11.835 -24.758 1.00 77.25 192 PRO A N 1
ATOM 1534 C CA . PRO A 1 192 ? 47.352 12.172 -26.162 1.00 77.25 192 PRO A CA 1
ATOM 1535 C C . PRO A 1 192 ? 48.075 11.127 -27.006 1.00 77.25 192 PRO A C 1
ATOM 1537 O O . PRO A 1 192 ? 49.262 10.859 -26.794 1.00 77.25 192 PRO A O 1
ATOM 1540 N N . THR A 1 193 ? 47.337 10.508 -27.928 1.00 77.44 193 THR A N 1
ATOM 1541 C CA . THR A 1 193 ? 47.862 9.487 -28.828 1.00 77.44 193 THR A CA 1
ATOM 1542 C C . THR A 1 193 ? 49.139 10.032 -29.459 1.00 77.44 193 THR A C 1
ATOM 1544 O O . THR A 1 193 ? 49.087 11.115 -30.055 1.00 77.44 193 THR A O 1
ATOM 1547 N N . PRO A 1 194 ? 50.292 9.353 -29.310 1.00 74.25 194 PRO A N 1
ATOM 1548 C CA . PRO A 1 194 ? 51.521 9.824 -29.922 1.00 74.25 194 PRO A CA 1
ATOM 1549 C C . PRO A 1 194 ? 51.248 9.985 -31.413 1.00 74.25 194 PRO A C 1
ATOM 1551 O O . PRO A 1 194 ? 50.755 9.055 -32.057 1.00 74.25 194 PRO A O 1
ATOM 1554 N N . ALA A 1 195 ? 51.476 11.201 -31.920 1.00 77.25 195 ALA A N 1
ATOM 1555 C CA . ALA A 1 195 ? 51.208 11.550 -33.306 1.00 77.25 195 ALA A CA 1
ATOM 1556 C C . ALA A 1 195 ? 51.790 10.452 -34.197 1.00 77.25 195 ALA A C 1
ATOM 1558 O O . ALA A 1 195 ? 52.974 10.124 -34.073 1.00 77.25 195 ALA A O 1
ATOM 1559 N N . ALA A 1 196 ? 50.935 9.843 -35.027 1.00 77.00 196 ALA A N 1
ATOM 1560 C CA . ALA A 1 196 ? 51.340 8.749 -35.895 1.00 77.00 196 ALA A CA 1
ATOM 1561 C C . ALA A 1 196 ? 52.624 9.167 -36.626 1.00 77.00 196 ALA A C 1
ATOM 1563 O O . ALA A 1 196 ? 52.651 10.274 -37.177 1.00 77.00 196 ALA A O 1
ATOM 1564 N N . PRO A 1 197 ? 53.691 8.346 -36.594 1.00 75.56 197 PRO A N 1
ATOM 1565 C CA . PRO A 1 197 ? 54.963 8.720 -37.185 1.00 75.56 197 PRO A CA 1
ATOM 1566 C C . PRO A 1 197 ? 54.705 9.090 -38.642 1.00 75.56 197 PRO A C 1
ATOM 1568 O O . PRO A 1 197 ? 54.208 8.272 -39.422 1.00 75.56 197 PRO A O 1
ATOM 1571 N N . GLY A 1 198 ? 54.954 10.361 -38.968 1.00 76.19 198 GLY A N 1
ATOM 1572 C CA . GLY A 1 198 ? 54.695 10.904 -40.292 1.00 76.19 198 GLY A CA 1
ATOM 1573 C C . GLY A 1 198 ? 55.333 9.993 -41.328 1.00 76.19 198 GLY A C 1
ATOM 1574 O O . GLY A 1 198 ? 56.515 9.667 -41.215 1.00 76.19 198 GLY A O 1
ATOM 1575 N N . ARG A 1 199 ? 54.542 9.538 -42.308 1.00 68.62 199 ARG A N 1
ATOM 1576 C CA . ARG A 1 199 ? 55.053 8.761 -43.439 1.00 68.62 199 ARG A CA 1
ATOM 1577 C C . ARG A 1 199 ? 56.153 9.582 -44.103 1.00 68.62 199 ARG A C 1
ATOM 1579 O O . ARG A 1 199 ? 55.866 10.533 -44.826 1.00 68.62 199 ARG A O 1
ATOM 1586 N N . VAL A 1 200 ? 57.403 9.215 -43.841 1.00 71.62 200 VAL A N 1
ATOM 1587 C CA . VAL A 1 200 ? 58.557 9.729 -44.569 1.00 71.62 200 VAL A CA 1
ATOM 1588 C C . VAL A 1 200 ? 58.380 9.242 -46.000 1.00 71.62 200 VAL A C 1
ATOM 1590 O O . VAL A 1 200 ? 58.521 8.056 -46.288 1.00 71.62 200 VAL A O 1
ATOM 1593 N N . GLY A 1 201 ? 57.959 10.144 -46.883 1.00 70.06 201 GLY A N 1
ATOM 1594 C CA . GLY A 1 201 ? 57.862 9.856 -48.304 1.00 70.06 201 GLY A CA 1
ATOM 1595 C C . GLY A 1 201 ? 59.256 9.559 -48.841 1.00 70.06 201 GLY A C 1
ATOM 1596 O O . GLY A 1 201 ? 60.087 10.461 -48.928 1.00 70.06 201 GLY A O 1
ATOM 1597 N N . CYS A 1 202 ? 59.513 8.303 -49.199 1.00 61.84 202 CYS A N 1
ATOM 1598 C CA . CYS A 1 202 ? 60.654 7.942 -50.027 1.00 61.84 202 CYS A CA 1
ATOM 1599 C C . CYS A 1 202 ? 60.454 8.602 -51.398 1.00 61.84 202 CYS A C 1
ATOM 1601 O O . CYS A 1 202 ? 59.582 8.195 -52.165 1.00 61.84 202 CYS A O 1
ATOM 1603 N N . ARG A 1 203 ? 61.215 9.665 -51.682 1.00 66.75 203 ARG A N 1
ATOM 1604 C CA . ARG A 1 203 ? 61.375 10.174 -53.047 1.00 66.75 203 ARG A CA 1
ATOM 1605 C C . ARG A 1 203 ? 62.344 9.247 -53.779 1.00 66.75 203 ARG A C 1
ATOM 1607 O O . ARG A 1 203 ? 63.465 9.071 -53.306 1.00 66.75 203 ARG A O 1
ATOM 1614 N N . ASN A 1 204 ? 61.872 8.672 -54.883 1.00 69.56 204 ASN A N 1
ATOM 1615 C CA . ASN A 1 204 ? 62.711 8.071 -55.921 1.00 69.56 204 ASN A CA 1
ATOM 1616 C C . ASN A 1 204 ? 63.311 9.162 -56.807 1.00 69.56 204 ASN A C 1
ATOM 1618 O O . ASN A 1 204 ? 62.627 10.198 -56.988 1.00 69.56 204 ASN A O 1
#

Radius of gyration: 26.16 Å; chains: 1; bounding box: 81×63×79 Å

pLDDT: mean 73.9, std 19.43, range [33.75, 97.94]

Foldseek 3Di:
DDDDDPPPPPPPDPPDPDPDQPPPPDPQVLFQLLLLCVQLVAQLAAVVCVVVVPDGRRQKDWPDWDWDDDPPFFTKIWTWIWGHHDFKIKIWIWIWGDPDPFKIKIATADIDMDTHPDPDDDDDDPVNVVSVPDDLHPDPSRIDMDTNCCSCPNDCHPVVVVVVVVVVVVVVVVVVVVVVVVVVVVVCVVDPDDPDPPPPDPDD

Sequence (204 aa):
MDALNSSEMLLESLQVHHDHVIVVTDRHALAAHEYWHRKTGSCWIDAVWISNQESYSCSGTLVALQRLEAPNQLPRSQLQINFAAADQVVKVEFMVSEVSHSEFEVQVLRERRHRRNFGDEVYLSNEEYSNLAVQLAGSRAAVGRVRTLDIVGGFWSAETRQCARHELSLQERQGKTLQLQRYLAAQEAKCPTPAAPGRVGCRN

Secondary structure (DSSP, 8-state):
-----------------S--------HHHHHHHHHHHHHH------HHHHHH-S----S-EEEEEEEE--TTS--EEEEEEEEEETTEEEEEEEEEEEEETTEEEEEEEEEEEEE---SS--PPPHHHHHHHT---TTSTTSEEEEEHHHHHHSTTHHHHHHHHHHHHHHHHHHHHHHHHHHHHHHHHHHSPPPPPPP------